Protein AF-A0A8F4FPP3-F1 (afdb_monomer)

Structure (mmCIF, N/CA/C/O backbone):
data_AF-A0A8F4FPP3-F1
#
_entry.id   AF-A0A8F4FPP3-F1
#
loop_
_atom_site.group_PDB
_atom_site.id
_atom_site.type_symbol
_atom_site.label_atom_id
_atom_site.label_alt_id
_atom_site.label_comp_id
_atom_site.label_asym_id
_atom_site.label_entity_id
_atom_site.label_seq_id
_atom_site.pdbx_PDB_ins_code
_atom_site.Cartn_x
_atom_site.Cartn_y
_atom_site.Cartn_z
_atom_site.occupancy
_atom_site.B_iso_or_equiv
_atom_site.auth_seq_id
_atom_site.auth_comp_id
_atom_site.auth_asym_id
_atom_site.auth_atom_id
_atom_site.pdbx_PDB_model_num
ATOM 1 N N . MET A 1 1 ? 26.894 3.892 -18.422 1.00 70.25 1 MET A N 1
ATOM 2 C CA . MET A 1 1 ? 27.291 2.507 -18.079 1.00 70.25 1 MET A CA 1
ATOM 3 C C . MET A 1 1 ? 27.120 2.222 -16.589 1.00 70.25 1 MET A C 1
ATOM 5 O O . MET A 1 1 ? 26.291 1.384 -16.270 1.00 70.25 1 MET A O 1
ATOM 9 N N . GLY A 1 2 ? 27.801 2.937 -15.679 1.00 86.88 2 GLY A N 1
ATOM 10 C CA . GLY A 1 2 ? 27.706 2.673 -14.229 1.00 86.88 2 GLY A CA 1
ATOM 11 C C . GLY A 1 2 ? 26.287 2.743 -13.645 1.00 86.88 2 GLY A C 1
ATOM 12 O O . GLY A 1 2 ? 25.852 1.796 -13.000 1.00 86.88 2 GLY A O 1
ATOM 13 N N . GLY A 1 3 ? 25.531 3.809 -13.936 1.00 87.19 3 GLY A N 1
ATOM 14 C CA . GLY A 1 3 ? 24.153 3.954 -13.442 1.00 87.19 3 GLY A CA 1
ATOM 15 C C . GLY A 1 3 ? 23.198 2.864 -13.947 1.00 87.19 3 GLY A C 1
ATOM 16 O O . GLY A 1 3 ? 22.440 2.300 -13.167 1.00 87.19 3 GLY A O 1
ATOM 17 N N . SER A 1 4 ? 23.302 2.474 -15.221 1.00 86.69 4 SER A N 1
ATOM 18 C CA . SER A 1 4 ? 22.508 1.379 -15.799 1.00 86.69 4 SER A CA 1
ATOM 19 C C . SER A 1 4 ? 22.817 0.027 -15.149 1.00 86.69 4 SER A C 1
ATOM 21 O O . SER A 1 4 ? 21.897 -0.717 -14.820 1.00 86.69 4 SER A O 1
ATOM 23 N N . ALA A 1 5 ? 24.100 -0.280 -14.927 1.00 90.25 5 ALA A N 1
ATOM 24 C CA . ALA A 1 5 ? 24.517 -1.509 -14.251 1.00 90.25 5 ALA A CA 1
ATOM 25 C C . ALA A 1 5 ? 24.054 -1.531 -12.788 1.00 90.25 5 ALA A C 1
ATOM 27 O O . ALA A 1 5 ? 23.531 -2.544 -12.329 1.00 90.25 5 ALA A O 1
ATOM 28 N N . PHE A 1 6 ? 24.177 -0.399 -12.084 1.00 93.00 6 PHE A N 1
ATOM 29 C CA . PHE A 1 6 ? 23.646 -0.237 -10.735 1.00 93.00 6 PHE A CA 1
ATOM 30 C C . PHE A 1 6 ? 22.148 -0.549 -10.700 1.00 93.00 6 PHE A C 1
ATOM 32 O O . PHE A 1 6 ? 21.750 -1.447 -9.962 1.00 93.00 6 PHE A O 1
ATOM 39 N N . LEU A 1 7 ? 21.340 0.125 -11.529 1.00 92.00 7 LEU A N 1
ATOM 40 C CA . LEU A 1 7 ? 19.884 -0.051 -11.578 1.00 92.00 7 LEU A CA 1
ATOM 41 C C . LEU A 1 7 ? 19.491 -1.506 -11.860 1.00 92.00 7 LEU A C 1
ATOM 43 O O . LEU A 1 7 ? 18.630 -2.041 -11.165 1.00 92.00 7 LEU A O 1
ATOM 47 N N . LEU A 1 8 ? 20.149 -2.153 -12.829 1.00 88.94 8 LEU A N 1
ATOM 48 C CA . LEU A 1 8 ? 19.862 -3.534 -13.219 1.00 88.94 8 LEU A CA 1
ATOM 49 C C . LEU A 1 8 ? 20.195 -4.530 -12.103 1.00 88.94 8 LEU A C 1
ATOM 51 O O . LEU A 1 8 ? 19.340 -5.320 -11.706 1.00 88.94 8 LEU A O 1
ATOM 55 N N . VAL A 1 9 ? 21.426 -4.494 -11.586 1.00 89.56 9 VAL A N 1
ATOM 56 C CA . VAL A 1 9 ? 21.894 -5.464 -10.585 1.00 89.56 9 VAL A CA 1
ATOM 57 C C . VAL A 1 9 ? 21.099 -5.304 -9.300 1.00 89.56 9 VAL A C 1
ATOM 59 O O . VAL A 1 9 ? 20.482 -6.250 -8.825 1.00 89.56 9 VAL A O 1
ATOM 62 N N . THR A 1 10 ? 21.053 -4.092 -8.753 1.00 91.00 10 THR A N 1
ATOM 63 C CA . THR A 1 10 ? 20.369 -3.857 -7.476 1.00 91.00 10 THR A CA 1
ATOM 64 C C . THR A 1 10 ? 18.850 -3.989 -7.607 1.00 91.00 10 THR A C 1
ATOM 66 O O . THR A 1 10 ? 18.211 -4.459 -6.670 1.00 91.00 10 THR A O 1
ATOM 69 N N . GLY A 1 11 ? 18.267 -3.666 -8.770 1.00 86.44 11 GLY A N 1
ATOM 70 C CA . GLY A 1 11 ? 16.857 -3.933 -9.074 1.00 86.44 11 GLY A CA 1
ATOM 71 C C . GLY A 1 11 ? 16.533 -5.429 -9.084 1.00 86.44 11 GLY A C 1
ATOM 72 O O . GLY A 1 11 ? 15.546 -5.842 -8.484 1.00 86.44 11 GLY A O 1
ATOM 73 N N . THR A 1 12 ? 17.412 -6.245 -9.672 1.00 84.75 12 THR A N 1
ATOM 74 C CA . THR A 1 12 ? 17.288 -7.712 -9.660 1.00 84.75 12 THR A CA 1
ATOM 75 C C . THR A 1 12 ? 17.428 -8.271 -8.244 1.00 84.75 12 THR A C 1
ATOM 77 O O . THR A 1 12 ? 16.643 -9.105 -7.816 1.00 84.75 12 THR A O 1
ATOM 80 N N . LEU A 1 13 ? 18.391 -7.795 -7.455 1.00 84.56 13 LEU A N 1
ATOM 81 C CA . LEU A 1 13 ? 18.543 -8.261 -6.072 1.00 84.56 13 LEU A CA 1
ATOM 82 C C . LEU A 1 13 ? 17.353 -7.852 -5.182 1.00 84.56 13 LEU A C 1
ATOM 84 O O . LEU A 1 13 ? 16.945 -8.612 -4.301 1.00 84.56 13 LEU A O 1
ATOM 88 N N . ASN A 1 14 ? 16.733 -6.701 -5.465 1.00 82.06 14 ASN A N 1
ATOM 89 C CA . ASN A 1 14 ? 1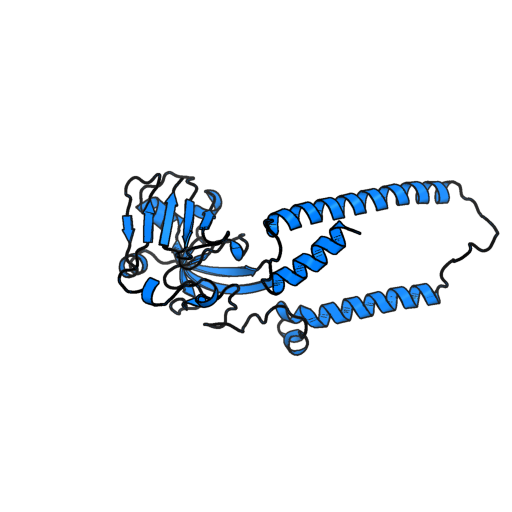5.517 -6.245 -4.796 1.00 82.06 14 ASN A CA 1
ATOM 90 C C . ASN A 1 14 ? 14.321 -7.184 -5.030 1.00 82.06 14 ASN A C 1
ATOM 92 O O . ASN A 1 14 ? 13.567 -7.412 -4.087 1.00 82.06 14 ASN A O 1
ATOM 96 N N . THR A 1 15 ? 14.168 -7.794 -6.215 1.00 75.06 15 THR A N 1
ATOM 97 C CA . THR A 1 15 ? 13.090 -8.783 -6.441 1.00 75.06 15 THR A CA 1
ATOM 98 C C . THR A 1 15 ? 13.265 -10.049 -5.602 1.00 75.06 15 THR A C 1
ATOM 100 O O . THR A 1 15 ? 12.283 -10.712 -5.285 1.00 75.06 15 THR A O 1
ATOM 103 N N . PHE A 1 16 ? 14.497 -10.363 -5.188 1.00 77.00 16 PHE A N 1
ATOM 104 C CA . PHE A 1 16 ? 14.803 -11.460 -4.261 1.00 77.00 16 PHE A CA 1
ATOM 105 C C . PHE A 1 16 ? 14.807 -11.036 -2.787 1.00 77.00 16 PHE A C 1
ATOM 107 O O . PHE A 1 16 ? 15.149 -11.837 -1.920 1.00 77.00 16 PHE A O 1
ATOM 114 N N . GLN A 1 17 ? 14.456 -9.781 -2.487 1.00 72.88 17 GLN A N 1
ATOM 115 C CA . GLN A 1 17 ? 14.516 -9.201 -1.141 1.00 72.88 17 GLN A CA 1
ATOM 116 C C . GLN A 1 17 ? 15.893 -9.326 -0.473 1.00 72.88 17 GLN A C 1
ATOM 118 O O . GLN A 1 17 ? 16.003 -9.332 0.756 1.00 72.88 17 GLN A O 1
ATOM 123 N N . TRP A 1 18 ? 16.955 -9.396 -1.276 1.00 79.62 18 TRP A N 1
ATOM 124 C CA . TRP A 1 18 ? 18.320 -9.449 -0.785 1.00 79.62 18 TRP A CA 1
ATOM 125 C C . TRP A 1 18 ? 18.958 -8.069 -0.912 1.00 79.62 18 TRP A C 1
ATOM 127 O O . TRP A 1 18 ? 19.174 -7.560 -2.009 1.00 79.62 18 TRP A O 1
ATOM 137 N N . TYR A 1 19 ? 19.249 -7.461 0.238 1.00 85.94 19 TYR A N 1
ATOM 138 C CA . TYR A 1 19 ? 19.766 -6.098 0.342 1.00 85.94 19 TYR A CA 1
ATOM 139 C C . TYR A 1 19 ? 21.157 -6.111 0.993 1.00 85.94 19 TYR A C 1
ATOM 141 O O . TYR A 1 19 ? 21.281 -5.729 2.158 1.00 85.94 19 TYR A O 1
ATOM 149 N N . PRO A 1 20 ? 22.227 -6.526 0.288 1.00 86.38 20 PRO A N 1
ATOM 150 C CA . PRO A 1 20 ? 23.602 -6.476 0.799 1.00 86.38 20 PRO A CA 1
ATOM 151 C C . PRO A 1 20 ? 24.149 -5.039 0.945 1.00 86.38 20 PRO A C 1
ATOM 153 O O . PRO A 1 20 ? 25.357 -4.832 1.007 1.00 86.38 20 PRO A O 1
ATOM 156 N N . TRP A 1 21 ? 23.277 -4.027 0.975 1.00 87.50 21 TRP A N 1
ATOM 157 C CA . TRP A 1 21 ? 23.625 -2.613 0.986 1.00 87.50 21 TRP A CA 1
ATOM 158 C C . TRP A 1 21 ? 22.945 -1.847 2.120 1.00 87.50 21 TRP A C 1
ATOM 160 O O . TRP A 1 21 ? 21.848 -2.169 2.573 1.00 87.50 21 TRP A O 1
ATOM 170 N N . GLY A 1 22 ? 23.592 -0.755 2.532 1.00 85.88 22 GLY A N 1
ATOM 171 C CA . GLY A 1 22 ? 23.103 0.141 3.578 1.00 85.88 22 GLY A CA 1
ATOM 172 C C . GLY A 1 22 ? 22.212 1.287 3.092 1.00 85.88 22 GLY A C 1
ATOM 173 O O . GLY A 1 22 ? 21.636 1.971 3.928 1.00 85.88 22 GLY A O 1
ATOM 174 N N . PHE A 1 23 ? 22.051 1.534 1.789 1.00 89.75 23 PHE A N 1
ATOM 175 C CA . PHE A 1 23 ? 21.242 2.661 1.288 1.00 89.75 23 PHE A CA 1
ATOM 176 C C . PHE A 1 23 ? 19.742 2.334 1.190 1.00 89.75 23 PHE A C 1
ATOM 178 O O . PHE A 1 23 ? 19.343 1.168 1.203 1.00 89.75 23 PHE A O 1
ATOM 185 N N . PHE A 1 24 ? 18.890 3.362 1.101 1.00 84.94 24 PHE A N 1
ATOM 186 C CA . PHE A 1 24 ? 17.451 3.192 0.884 1.00 84.94 24 PHE A CA 1
ATOM 187 C C . PHE A 1 24 ? 17.147 3.034 -0.611 1.00 84.94 24 PHE A C 1
ATOM 189 O O . PHE A 1 24 ? 17.357 3.961 -1.391 1.00 84.94 24 PHE A O 1
ATOM 196 N N . PHE A 1 25 ? 16.678 1.843 -0.995 1.00 85.56 25 PHE A N 1
ATOM 197 C CA . PHE A 1 25 ? 16.530 1.430 -2.393 1.00 85.56 25 PHE A CA 1
ATOM 198 C C . PHE A 1 25 ? 15.703 2.412 -3.246 1.00 85.56 25 PHE A C 1
ATOM 200 O O . PHE A 1 25 ? 16.249 2.890 -4.237 1.00 85.56 25 PHE A O 1
ATOM 207 N N . PRO A 1 26 ? 14.466 2.812 -2.870 1.00 84.19 26 PRO A N 1
ATOM 208 C CA . PRO A 1 26 ? 13.653 3.675 -3.732 1.00 84.19 26 PRO A CA 1
ATOM 209 C C . PRO A 1 26 ? 14.323 5.016 -4.046 1.00 84.19 26 PRO A C 1
ATOM 211 O O . PRO A 1 26 ? 14.336 5.453 -5.193 1.00 84.19 26 PRO A O 1
ATOM 214 N N . THR A 1 27 ? 14.938 5.647 -3.043 1.00 87.38 27 THR A N 1
ATOM 215 C CA . THR A 1 27 ? 15.637 6.926 -3.217 1.00 87.38 27 THR A CA 1
ATOM 216 C C . THR A 1 27 ? 16.901 6.773 -4.056 1.00 87.38 27 THR A C 1
ATOM 218 O O . THR A 1 27 ? 17.143 7.589 -4.942 1.00 87.38 27 THR A O 1
ATOM 221 N N . ALA A 1 28 ? 17.702 5.732 -3.813 1.00 90.81 28 ALA A N 1
ATOM 222 C CA . ALA A 1 28 ? 18.917 5.494 -4.587 1.00 90.81 28 ALA A CA 1
ATOM 223 C C . ALA A 1 28 ? 18.600 5.232 -6.068 1.00 90.81 28 ALA A C 1
ATOM 225 O O . ALA A 1 28 ? 19.223 5.835 -6.940 1.00 90.81 28 ALA A O 1
ATOM 226 N N . HIS A 1 29 ? 17.592 4.403 -6.358 1.00 90.44 29 HIS A N 1
ATOM 227 C CA . HIS A 1 29 ? 17.145 4.134 -7.728 1.00 90.44 29 HIS A CA 1
ATOM 228 C C . HIS A 1 29 ? 16.565 5.360 -8.408 1.00 90.44 29 HIS A C 1
ATOM 230 O O . HIS A 1 29 ? 16.876 5.584 -9.574 1.00 90.44 29 HIS A O 1
ATOM 236 N N . TYR A 1 30 ? 15.778 6.168 -7.696 1.00 90.62 30 TYR A N 1
ATOM 237 C CA . TYR A 1 30 ? 15.228 7.412 -8.233 1.00 90.62 30 TYR A CA 1
ATOM 238 C C . TYR A 1 30 ? 16.338 8.332 -8.759 1.00 90.62 30 TYR A C 1
ATOM 240 O O . TYR A 1 30 ? 16.325 8.736 -9.923 1.00 90.62 30 TYR A O 1
ATOM 248 N N . TRP A 1 31 ? 17.350 8.608 -7.934 1.00 95.06 31 TRP A N 1
ATOM 249 C CA . TRP A 1 31 ? 18.460 9.472 -8.336 1.00 95.06 31 TRP A CA 1
ATOM 250 C C . TRP A 1 31 ? 19.359 8.822 -9.388 1.00 95.06 31 TRP A C 1
ATOM 252 O O . TRP A 1 31 ? 19.741 9.480 -10.355 1.00 95.06 31 TRP A O 1
ATOM 262 N N . ALA A 1 32 ? 19.659 7.527 -9.260 1.00 94.25 32 ALA A N 1
ATOM 263 C CA . ALA A 1 32 ? 20.449 6.806 -10.255 1.00 94.25 32 ALA A CA 1
ATOM 264 C C . ALA A 1 32 ? 19.767 6.787 -11.634 1.00 94.25 32 ALA A C 1
ATOM 266 O O . ALA A 1 32 ? 20.452 6.914 -12.653 1.00 94.25 32 ALA A O 1
ATOM 267 N N . ALA A 1 33 ? 18.435 6.677 -11.682 1.00 93.06 33 ALA A N 1
ATOM 268 C CA . ALA A 1 33 ? 17.655 6.775 -12.911 1.00 93.06 33 ALA A CA 1
ATOM 269 C C . ALA A 1 33 ? 17.804 8.158 -13.549 1.00 93.06 33 ALA A C 1
ATOM 271 O O . ALA A 1 33 ? 18.198 8.241 -14.712 1.00 93.06 33 ALA A O 1
ATOM 272 N N . TRP A 1 34 ? 17.603 9.237 -12.787 1.00 95.69 34 TRP A N 1
ATOM 273 C CA . TRP A 1 34 ? 17.762 10.603 -13.295 1.00 95.69 34 TRP A CA 1
ATOM 274 C C . TRP A 1 34 ? 19.179 10.909 -13.779 1.00 95.69 34 TRP A C 1
ATOM 276 O O . TRP A 1 34 ? 19.344 11.473 -14.859 1.00 95.69 34 TRP A O 1
ATOM 286 N N . ILE A 1 35 ? 20.206 10.477 -13.044 1.00 94.75 35 ILE A N 1
ATOM 287 C CA . ILE A 1 35 ? 21.609 10.626 -13.460 1.00 94.75 35 ILE A CA 1
ATOM 288 C C . ILE A 1 35 ? 21.868 9.859 -14.763 1.00 94.75 35 ILE A C 1
ATOM 290 O O . ILE A 1 35 ? 22.518 10.373 -15.674 1.00 94.75 35 ILE A O 1
ATOM 294 N N . THR A 1 36 ? 21.344 8.636 -14.879 1.00 93.94 36 THR A N 1
ATOM 295 C CA . THR A 1 36 ? 21.514 7.803 -16.077 1.00 93.94 36 THR A CA 1
ATOM 296 C C . THR A 1 36 ? 20.814 8.415 -17.290 1.00 93.94 36 THR A C 1
ATOM 298 O O . THR A 1 36 ? 21.419 8.496 -18.359 1.00 93.94 36 THR A O 1
ATOM 301 N N . ILE A 1 37 ? 19.571 8.878 -17.125 1.00 93.94 37 ILE A N 1
ATOM 302 C CA . ILE A 1 37 ? 18.792 9.545 -18.176 1.00 93.94 37 ILE A CA 1
ATOM 303 C C . ILE A 1 37 ? 19.478 10.847 -18.593 1.00 93.94 37 ILE A C 1
ATOM 305 O O . ILE A 1 37 ? 19.705 11.056 -19.781 1.00 93.94 37 ILE A O 1
ATOM 309 N N . GLY A 1 38 ? 19.873 11.690 -17.637 1.00 94.75 38 GLY A N 1
ATOM 310 C CA . GLY A 1 38 ? 20.575 12.943 -17.913 1.00 94.75 38 GLY A CA 1
ATOM 311 C C . GLY A 1 38 ? 21.888 12.718 -18.663 1.00 94.75 38 GLY A C 1
ATOM 312 O O . GLY A 1 38 ? 22.147 13.375 -19.670 1.00 94.75 38 GLY A O 1
ATOM 313 N N . GLY A 1 39 ? 22.679 11.724 -18.245 1.00 93.31 39 GLY A N 1
ATOM 314 C CA . GLY A 1 39 ? 23.901 11.330 -18.945 1.00 93.31 39 GLY A CA 1
ATOM 315 C C . GLY A 1 39 ? 23.644 10.830 -20.370 1.0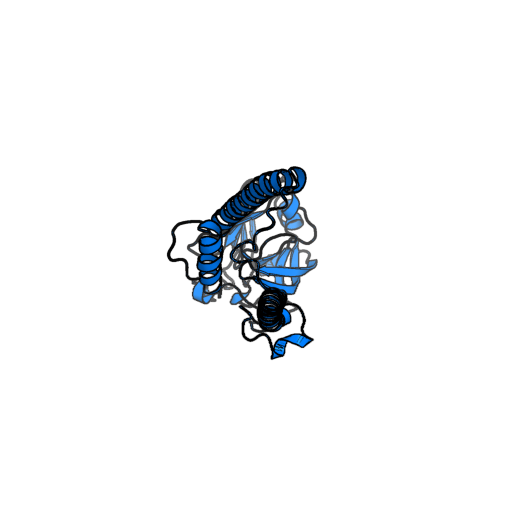0 93.31 39 GLY A C 1
ATOM 316 O O . GLY A 1 39 ? 24.393 11.176 -21.284 1.00 93.31 39 GLY A O 1
ATOM 317 N N . LEU A 1 40 ? 22.571 10.061 -20.584 1.00 92.69 40 LEU A N 1
ATOM 318 C CA . LEU A 1 40 ? 22.164 9.607 -21.915 1.00 92.69 40 LEU A CA 1
ATOM 319 C C . LEU A 1 40 ? 21.738 10.782 -22.806 1.00 92.69 40 LEU A C 1
ATOM 321 O O . LEU A 1 40 ? 22.196 10.871 -23.942 1.00 92.69 40 LEU A O 1
ATOM 325 N N . VAL A 1 41 ? 20.917 11.702 -22.292 1.00 94.25 41 VAL A N 1
ATOM 326 C CA . VAL A 1 41 ? 20.480 12.905 -23.019 1.00 94.25 41 VAL A CA 1
ATOM 327 C C . VAL A 1 41 ? 21.678 13.774 -23.396 1.00 94.25 41 VAL A C 1
ATOM 329 O O . VAL A 1 41 ? 21.799 14.164 -24.556 1.00 94.25 41 VAL A O 1
ATOM 332 N N . ALA A 1 42 ? 22.605 14.018 -22.466 1.00 92.94 42 ALA A N 1
ATOM 333 C CA . ALA A 1 42 ? 23.826 14.773 -22.741 1.00 92.94 42 ALA A CA 1
ATOM 334 C C . ALA A 1 42 ? 24.699 14.085 -23.806 1.00 92.94 42 ALA A C 1
ATOM 336 O O . ALA A 1 42 ? 25.192 14.741 -24.725 1.00 92.94 42 ALA A O 1
ATOM 337 N N . HIS A 1 43 ? 24.847 12.758 -23.729 1.00 91.62 43 HIS A N 1
ATOM 338 C CA . HIS A 1 43 ? 25.590 11.980 -24.719 1.00 91.62 43 HIS A CA 1
ATOM 339 C C . HIS A 1 43 ? 24.956 12.065 -26.114 1.00 91.62 43 HIS A C 1
ATOM 341 O O . HIS A 1 43 ? 25.655 12.333 -27.094 1.00 91.62 43 HIS A O 1
ATOM 347 N N . ILE A 1 44 ? 23.635 11.872 -26.204 1.00 92.44 44 ILE A N 1
ATOM 348 C CA . ILE A 1 44 ? 22.879 11.991 -27.455 1.00 92.44 44 ILE A CA 1
ATOM 349 C C . ILE A 1 44 ? 23.007 13.410 -28.005 1.00 92.44 44 ILE A C 1
ATOM 351 O O . ILE A 1 44 ? 23.313 13.560 -29.182 1.00 92.44 44 ILE A O 1
ATOM 355 N N . GLY A 1 45 ? 22.842 14.441 -27.175 1.00 92.94 45 GLY A N 1
ATOM 356 C CA . GLY A 1 45 ? 22.967 15.841 -27.583 1.00 92.94 45 GLY A CA 1
ATOM 357 C C . GLY A 1 45 ? 24.350 16.167 -28.150 1.00 92.94 45 GLY A C 1
ATOM 358 O O . GLY A 1 45 ? 24.455 16.707 -29.253 1.00 92.94 45 GLY A O 1
ATOM 359 N N . ALA A 1 46 ? 25.417 15.758 -27.458 1.00 91.56 46 ALA A N 1
ATOM 360 C CA . ALA A 1 46 ? 26.788 15.943 -27.928 1.00 91.56 46 ALA A CA 1
ATOM 361 C C . ALA A 1 46 ? 27.031 15.239 -29.275 1.00 91.56 46 ALA A C 1
ATOM 363 O O . ALA A 1 46 ? 27.585 15.833 -30.202 1.00 91.56 46 ALA A O 1
ATOM 364 N N . LYS A 1 47 ? 26.569 13.988 -29.422 1.00 91.56 47 LYS A N 1
ATOM 365 C CA . LYS A 1 47 ? 26.709 13.229 -30.674 1.00 91.56 47 LYS A CA 1
ATOM 366 C C . LYS A 1 47 ? 25.827 13.761 -31.798 1.00 91.56 47 LYS A C 1
ATOM 368 O O . LYS A 1 47 ? 26.255 13.746 -32.953 1.00 91.56 47 LYS A O 1
ATOM 373 N N . ALA A 1 48 ? 24.634 14.256 -31.492 1.00 90.12 48 ALA A N 1
ATOM 374 C CA . ALA A 1 48 ? 23.743 14.880 -32.460 1.00 90.12 48 ALA A CA 1
ATOM 375 C C . ALA A 1 48 ? 24.372 16.157 -33.024 1.00 90.12 48 ALA A C 1
ATOM 377 O O . ALA A 1 48 ? 24.373 16.334 -34.238 1.00 90.12 48 ALA A O 1
ATOM 378 N N . ALA A 1 49 ? 24.994 16.985 -32.179 1.00 86.50 49 ALA A N 1
ATOM 379 C CA . ALA A 1 49 ? 25.705 18.184 -32.617 1.00 86.50 49 ALA A CA 1
ATOM 380 C C . ALA A 1 49 ? 26.880 17.848 -33.549 1.00 86.50 49 ALA A C 1
ATOM 382 O O . ALA A 1 49 ? 26.986 18.416 -34.638 1.00 86.50 49 ALA A O 1
ATOM 383 N N . THR A 1 50 ? 27.721 16.870 -33.183 1.00 86.81 50 THR A N 1
ATOM 384 C CA . THR A 1 50 ? 28.826 16.430 -34.052 1.00 86.81 50 THR A CA 1
ATOM 385 C C . THR A 1 50 ? 28.319 15.821 -35.358 1.00 86.81 50 THR A C 1
ATOM 387 O O . THR A 1 50 ? 28.856 16.110 -36.423 1.00 86.81 50 THR A O 1
ATOM 390 N N . THR A 1 51 ? 27.257 15.014 -35.301 1.00 85.81 51 THR A N 1
ATOM 391 C CA . THR A 1 51 ? 26.666 14.380 -36.490 1.00 85.81 51 THR A CA 1
ATOM 392 C C . THR A 1 51 ? 26.067 15.431 -37.416 1.00 85.81 51 THR A C 1
ATOM 394 O O . THR A 1 51 ? 26.326 15.407 -38.614 1.00 85.81 51 THR A O 1
ATOM 397 N N . ALA A 1 52 ? 25.324 16.397 -36.873 1.00 84.81 52 ALA A N 1
ATOM 398 C CA . ALA A 1 52 ? 24.763 17.505 -37.634 1.00 84.81 52 ALA A CA 1
ATOM 399 C C . ALA A 1 52 ? 25.861 18.351 -38.291 1.00 84.81 52 ALA A C 1
ATOM 401 O O . ALA A 1 52 ? 25.707 18.740 -39.444 1.00 84.81 52 ALA A O 1
ATOM 402 N N . ALA A 1 53 ? 26.978 18.597 -37.600 1.00 84.44 53 ALA A N 1
ATOM 403 C CA . ALA A 1 53 ? 28.121 19.310 -38.165 1.00 84.44 53 ALA A CA 1
ATOM 404 C C . ALA A 1 53 ? 28.753 18.553 -39.349 1.00 84.44 53 ALA A C 1
ATOM 406 O O . ALA A 1 53 ? 29.007 19.161 -40.387 1.00 84.44 53 ALA A O 1
ATOM 407 N N . VAL A 1 54 ? 28.945 17.234 -39.229 1.00 82.75 54 VAL A N 1
ATOM 408 C CA . VAL A 1 54 ? 29.470 16.379 -40.313 1.00 82.75 54 VAL A CA 1
ATOM 409 C C . VAL A 1 54 ? 28.502 16.325 -41.499 1.00 82.75 54 VAL A C 1
ATOM 411 O O . VAL A 1 54 ? 28.913 16.520 -42.639 1.00 82.75 54 VAL A O 1
ATOM 414 N N . VAL A 1 55 ? 27.205 16.130 -41.239 1.00 80.44 55 VAL A N 1
ATOM 415 C CA . VAL A 1 55 ? 26.164 16.103 -42.280 1.00 80.44 55 VAL A CA 1
ATOM 416 C C . VAL A 1 55 ? 26.082 17.447 -43.011 1.00 80.44 55 VAL A C 1
ATOM 418 O O . VAL A 1 55 ? 26.015 17.467 -44.237 1.00 80.44 55 VAL A O 1
ATOM 421 N N . ARG A 1 56 ? 26.136 18.572 -42.283 1.00 81.50 56 ARG A N 1
ATOM 422 C CA . ARG A 1 56 ? 26.109 19.927 -42.863 1.00 81.50 56 ARG A CA 1
ATOM 423 C C . ARG A 1 56 ? 27.361 20.262 -43.669 1.00 81.50 56 ARG A C 1
ATOM 425 O O . ARG A 1 56 ? 27.243 20.975 -44.657 1.00 81.50 56 ARG A O 1
ATOM 432 N N . ARG A 1 57 ? 28.541 19.765 -43.273 1.00 77.75 57 ARG A N 1
ATOM 433 C CA . ARG A 1 57 ? 29.785 19.957 -44.040 1.00 77.75 57 ARG A CA 1
ATOM 434 C C . ARG A 1 57 ? 29.779 19.234 -45.383 1.00 77.75 57 ARG A C 1
ATOM 436 O O . ARG A 1 57 ? 30.588 19.578 -46.234 1.00 77.75 57 ARG A O 1
ATOM 443 N N . GLY A 1 58 ? 28.881 18.268 -45.591 1.00 61.78 58 GLY A N 1
ATOM 444 C CA . GLY A 1 58 ? 28.736 17.603 -46.883 1.00 61.78 58 GLY A CA 1
ATOM 445 C C . GLY A 1 58 ? 30.024 16.928 -47.360 1.00 61.78 58 GLY A C 1
ATOM 446 O O . GLY A 1 58 ? 30.222 16.813 -48.568 1.00 61.78 58 GLY A O 1
ATOM 447 N N . GLU A 1 59 ? 30.904 16.502 -46.444 1.00 59.12 59 GLU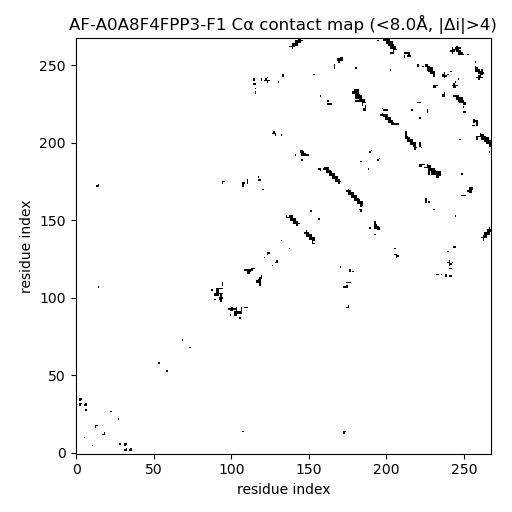 A N 1
ATOM 448 C CA . GLU A 1 59 ? 32.114 15.759 -46.797 1.00 59.12 59 GLU A CA 1
ATOM 449 C C . GLU A 1 59 ? 31.700 14.429 -47.440 1.00 59.12 59 GLU A C 1
ATOM 451 O O . GLU A 1 59 ? 31.442 13.424 -46.778 1.00 59.12 59 GLU A O 1
ATOM 456 N N . ARG A 1 60 ? 31.617 14.428 -48.773 1.00 58.09 60 ARG A N 1
ATOM 457 C CA . ARG A 1 60 ? 31.662 13.219 -49.588 1.00 58.09 60 ARG A CA 1
ATOM 458 C C . ARG A 1 60 ? 33.094 12.704 -49.528 1.00 58.09 60 ARG A C 1
ATOM 460 O O . ARG A 1 60 ? 33.872 12.901 -50.455 1.00 58.09 60 ARG A O 1
ATOM 467 N N . THR A 1 61 ? 33.455 12.052 -48.431 1.00 55.78 61 THR A N 1
ATOM 468 C CA . THR A 1 61 ? 34.602 11.151 -48.439 1.00 55.78 61 THR A CA 1
ATOM 469 C C . THR A 1 61 ? 34.259 10.016 -49.404 1.00 55.78 61 THR A C 1
ATOM 471 O O . THR A 1 61 ? 33.504 9.105 -49.089 1.00 55.78 61 THR A O 1
ATOM 474 N N . GLY A 1 62 ? 34.761 10.114 -50.637 1.00 50.88 62 GLY A N 1
ATOM 475 C CA . GLY A 1 62 ? 34.629 9.098 -51.688 1.00 50.88 62 GLY A CA 1
ATOM 476 C C . GLY A 1 62 ? 35.419 7.811 -51.418 1.00 50.88 62 GLY A C 1
ATOM 477 O O . GLY A 1 62 ? 35.615 7.024 -52.335 1.00 50.88 62 GLY A O 1
ATOM 478 N N . GLY A 1 63 ? 35.890 7.603 -50.186 1.00 51.62 63 GLY A N 1
ATOM 479 C CA . GLY A 1 63 ? 36.490 6.352 -49.735 1.00 51.62 63 GLY A CA 1
ATOM 480 C C . GLY A 1 63 ? 35.454 5.517 -48.991 1.00 51.62 63 GLY A C 1
ATOM 481 O O . GLY A 1 63 ? 34.628 6.065 -48.259 1.00 51.62 63 GLY A O 1
ATOM 482 N N . GLU A 1 64 ? 35.491 4.194 -49.166 1.00 51.28 64 GLU A N 1
ATOM 483 C CA . GLU A 1 64 ? 34.759 3.264 -48.305 1.00 51.28 64 GLU A CA 1
ATOM 484 C C . GLU A 1 64 ? 34.975 3.647 -46.837 1.00 51.28 64 GLU A C 1
ATOM 486 O O . GLU A 1 64 ? 36.083 3.558 -46.314 1.00 51.28 64 GLU A O 1
ATOM 491 N N . LEU A 1 65 ? 33.911 4.105 -46.171 1.00 55.34 65 LEU A N 1
ATOM 492 C CA . LEU A 1 65 ? 33.929 4.327 -44.729 1.00 55.34 65 LEU A CA 1
ATOM 493 C C . LEU A 1 65 ? 34.254 2.978 -44.065 1.00 55.34 65 LEU A C 1
ATOM 495 O O . LEU A 1 65 ? 33.434 2.056 -44.190 1.00 55.34 65 LEU A O 1
ATOM 499 N N . PRO A 1 66 ? 35.397 2.830 -43.366 1.00 49.94 66 PRO A N 1
ATOM 500 C CA . PRO A 1 66 ? 35.729 1.568 -42.729 1.00 49.94 66 PRO A CA 1
ATOM 501 C C . PRO A 1 66 ? 34.641 1.243 -41.701 1.00 49.94 66 PRO A C 1
ATOM 503 O O . PRO A 1 66 ? 34.347 2.043 -40.814 1.00 49.94 66 PRO A O 1
ATOM 506 N N . GLY A 1 67 ? 33.995 0.085 -41.855 1.00 58.88 67 GLY A N 1
ATOM 507 C CA . GLY A 1 67 ? 32.967 -0.384 -40.922 1.00 58.88 67 GLY A CA 1
ATOM 508 C C . GLY A 1 67 ? 31.543 0.123 -41.176 1.00 58.88 67 GLY A C 1
ATOM 509 O O . GLY A 1 67 ? 30.720 0.098 -40.258 1.00 58.88 67 GLY A O 1
ATOM 510 N N . ARG A 1 68 ? 31.188 0.562 -42.396 1.00 57.75 68 ARG A N 1
ATOM 511 C CA . ARG A 1 68 ? 29.773 0.806 -42.732 1.00 57.75 68 ARG A CA 1
ATOM 512 C C . ARG A 1 68 ? 29.015 -0.524 -42.707 1.00 57.75 68 ARG A C 1
ATOM 514 O O . ARG A 1 68 ? 29.056 -1.275 -43.676 1.00 57.75 68 ARG A O 1
ATOM 521 N N . ALA A 1 69 ? 28.326 -0.792 -41.593 1.00 61.94 69 ALA A N 1
ATOM 522 C CA . ALA A 1 69 ? 27.575 -2.030 -41.399 1.00 61.94 69 ALA A CA 1
ATOM 523 C C . ALA A 1 69 ? 26.701 -2.326 -42.622 1.00 61.94 69 ALA A C 1
ATOM 525 O O . ALA A 1 69 ? 25.880 -1.482 -43.019 1.00 61.94 69 ALA A O 1
ATOM 526 N N . ARG A 1 70 ? 26.893 -3.509 -43.214 1.00 77.88 70 ARG A N 1
ATOM 527 C CA . ARG A 1 70 ? 26.152 -3.944 -44.400 1.00 77.88 70 ARG A CA 1
ATOM 528 C C . ARG A 1 70 ? 24.649 -3.905 -44.092 1.00 77.88 70 ARG A C 1
ATOM 530 O O . ARG A 1 70 ? 24.248 -4.134 -42.948 1.00 77.88 70 ARG A O 1
ATOM 537 N N . PRO A 1 71 ? 23.772 -3.649 -45.080 1.00 75.62 71 PRO A N 1
ATOM 538 C CA . PRO A 1 71 ? 22.325 -3.679 -44.854 1.00 75.62 71 PRO A CA 1
ATOM 539 C C . PRO A 1 71 ? 21.850 -4.987 -44.199 1.00 75.62 71 PRO A C 1
ATOM 541 O O . PRO A 1 71 ? 20.950 -4.964 -43.363 1.00 75.62 71 PRO A O 1
ATOM 544 N N . SER A 1 72 ? 22.498 -6.112 -44.520 1.00 80.56 72 SER A N 1
ATOM 545 C CA . SER A 1 72 ? 22.282 -7.408 -43.870 1.00 80.56 72 SER A CA 1
ATOM 546 C C . SER A 1 72 ? 22.663 -7.400 -42.387 1.00 80.56 72 SER A C 1
ATOM 548 O O . SER A 1 72 ? 21.873 -7.855 -41.572 1.00 80.56 72 SER A O 1
ATOM 550 N N . GLU A 1 73 ? 23.814 -6.838 -42.015 1.00 84.38 73 GLU A N 1
ATOM 551 C CA . GLU A 1 73 ? 24.273 -6.727 -40.620 1.00 84.38 73 GLU A CA 1
ATOM 552 C C . GLU A 1 73 ? 23.325 -5.858 -39.785 1.00 84.38 73 GLU A C 1
ATOM 554 O O . GLU A 1 73 ? 22.984 -6.220 -38.662 1.00 84.38 73 GLU A O 1
ATOM 559 N N . ARG A 1 74 ? 22.810 -4.757 -40.352 1.00 82.62 74 ARG A N 1
ATOM 560 C CA . ARG A 1 74 ? 21.785 -3.929 -39.690 1.00 82.62 74 ARG A CA 1
ATOM 561 C C . ARG A 1 74 ? 20.472 -4.683 -39.497 1.00 82.62 74 ARG A C 1
ATOM 563 O O . ARG A 1 74 ? 19.888 -4.606 -38.420 1.00 82.62 74 ARG A O 1
ATOM 570 N N . ARG A 1 75 ? 20.005 -5.408 -40.520 1.00 86.25 75 ARG A N 1
ATOM 571 C CA . ARG A 1 75 ? 18.782 -6.227 -40.438 1.00 86.25 75 ARG A CA 1
ATOM 572 C C . ARG A 1 75 ? 18.931 -7.347 -39.411 1.00 86.25 75 ARG A C 1
ATOM 574 O O . ARG A 1 75 ? 18.004 -7.561 -38.641 1.00 86.25 75 ARG A O 1
ATOM 581 N N . TRP A 1 76 ? 20.091 -8.000 -39.351 1.00 88.50 76 TRP A N 1
ATOM 582 C CA . TRP A 1 76 ? 20.397 -9.017 -38.345 1.00 88.50 76 TRP A CA 1
ATOM 583 C C . TRP A 1 76 ? 20.461 -8.442 -36.937 1.00 88.50 76 TRP A C 1
ATOM 585 O O . TRP A 1 76 ? 19.839 -8.993 -36.034 1.00 88.50 76 TRP A O 1
ATOM 595 N N . PHE A 1 77 ? 21.146 -7.314 -36.751 1.00 86.00 77 PHE A N 1
ATOM 596 C CA . PHE A 1 77 ? 21.203 -6.640 -35.459 1.00 86.00 77 PHE A CA 1
ATOM 597 C C . PHE A 1 77 ? 19.801 -6.251 -34.977 1.00 86.00 77 PHE A C 1
ATOM 599 O O . PHE A 1 77 ? 19.379 -6.691 -33.911 1.00 86.00 77 PHE A O 1
ATOM 606 N N . LEU A 1 78 ? 19.039 -5.508 -35.787 1.00 90.75 78 LEU A N 1
ATOM 607 C CA . LEU A 1 78 ? 17.679 -5.095 -35.431 1.00 90.75 78 LEU A CA 1
ATOM 608 C C . LEU A 1 78 ? 16.748 -6.295 -35.233 1.00 90.75 78 LEU A C 1
ATOM 610 O O . LEU A 1 78 ? 15.954 -6.293 -34.298 1.00 90.75 78 LEU A O 1
ATOM 614 N N . GLY A 1 79 ? 16.877 -7.331 -36.064 1.00 93.44 79 GLY A N 1
ATOM 615 C CA . GLY A 1 79 ? 16.139 -8.581 -35.914 1.00 93.44 79 GLY A CA 1
ATOM 616 C C . GLY A 1 79 ? 16.448 -9.272 -34.587 1.00 93.44 79 GLY A C 1
ATOM 617 O O . GLY A 1 79 ? 15.527 -9.633 -33.865 1.00 93.44 79 GLY A O 1
ATOM 618 N N . SER A 1 80 ? 17.725 -9.388 -34.215 1.00 91.25 80 SER A N 1
ATOM 619 C CA . SER A 1 80 ? 18.138 -9.999 -32.945 1.00 91.25 80 SER A CA 1
ATOM 620 C C . SER A 1 80 ? 17.655 -9.205 -31.729 1.00 91.25 80 SER A C 1
ATOM 622 O O . SER A 1 80 ? 17.168 -9.798 -30.769 1.00 91.25 80 SER A O 1
ATOM 624 N N . VAL A 1 81 ? 17.704 -7.869 -31.793 1.00 91.31 81 VAL A N 1
ATOM 625 C CA . VAL A 1 81 ? 17.171 -6.985 -30.747 1.00 91.31 81 VAL A CA 1
ATOM 626 C C . VAL A 1 81 ? 15.657 -7.141 -30.637 1.00 91.31 81 VAL A C 1
ATOM 628 O O . VAL A 1 81 ? 15.149 -7.282 -29.530 1.00 91.31 81 VAL A O 1
ATOM 631 N N . ALA A 1 82 ? 14.936 -7.162 -31.761 1.00 93.06 82 ALA A N 1
ATOM 632 C CA . ALA A 1 82 ? 13.487 -7.336 -31.774 1.00 93.06 82 ALA A CA 1
ATOM 633 C C . ALA A 1 82 ? 13.069 -8.709 -31.228 1.00 93.06 82 ALA A C 1
ATOM 635 O O . ALA A 1 82 ? 12.148 -8.786 -30.420 1.00 93.06 82 ALA A O 1
ATOM 636 N N . VAL A 1 83 ? 13.770 -9.780 -31.615 1.00 94.56 83 VAL A N 1
ATOM 637 C CA . VAL A 1 83 ? 13.530 -11.136 -31.101 1.00 94.56 83 VAL A CA 1
ATOM 638 C C . VAL A 1 83 ? 13.834 -11.210 -29.608 1.00 94.56 83 VAL A C 1
ATOM 640 O O . VAL A 1 83 ? 13.011 -11.715 -28.852 1.00 94.56 83 VAL A O 1
ATOM 643 N N . GLY A 1 84 ? 14.976 -10.678 -29.165 1.00 89.94 84 GLY A N 1
ATOM 644 C CA . GLY A 1 84 ? 15.357 -10.673 -27.753 1.00 89.94 84 GLY A CA 1
ATOM 645 C C . GLY A 1 84 ? 14.376 -9.880 -26.889 1.00 89.94 84 GLY A C 1
ATOM 646 O O . GLY A 1 84 ? 13.882 -10.394 -25.888 1.00 89.94 84 GLY A O 1
ATOM 647 N N . ALA A 1 85 ? 14.033 -8.659 -27.307 1.00 88.94 85 ALA A N 1
ATOM 648 C CA . ALA A 1 85 ? 13.040 -7.833 -26.627 1.00 88.94 85 ALA A CA 1
ATOM 649 C C . ALA A 1 85 ? 11.666 -8.516 -26.607 1.00 88.94 85 ALA A C 1
ATOM 651 O O . ALA A 1 85 ? 11.059 -8.628 -25.547 1.00 88.94 85 ALA A O 1
ATOM 652 N N . GLY A 1 86 ? 11.214 -9.046 -27.747 1.00 89.56 86 GLY A N 1
ATOM 653 C CA . GLY A 1 86 ? 9.946 -9.763 -27.860 1.00 89.56 86 GLY A CA 1
ATOM 654 C C . GLY A 1 86 ? 9.884 -11.003 -26.969 1.00 89.56 86 GLY A C 1
ATOM 655 O O . GLY A 1 86 ? 8.878 -11.215 -26.297 1.00 89.56 86 GLY A O 1
ATOM 656 N N . ALA A 1 87 ? 10.964 -11.786 -26.896 1.00 87.75 87 ALA A N 1
ATOM 657 C CA . ALA A 1 87 ? 11.047 -12.955 -26.026 1.00 87.75 87 ALA A CA 1
ATOM 658 C C . ALA A 1 87 ? 10.933 -12.566 -24.545 1.00 87.75 87 ALA A C 1
ATOM 660 O O . ALA A 1 87 ? 10.136 -13.161 -23.824 1.00 87.75 87 ALA A O 1
ATOM 661 N N . VAL A 1 88 ? 11.663 -11.536 -24.102 1.00 85.69 88 VAL A N 1
ATOM 662 C CA . VAL A 1 88 ? 11.573 -11.028 -22.721 1.00 85.69 88 VAL A CA 1
ATOM 663 C C . VAL A 1 88 ? 10.173 -10.491 -22.424 1.00 85.69 88 VAL A C 1
ATOM 665 O O . VAL A 1 88 ? 9.611 -10.804 -21.375 1.00 85.69 88 VAL A O 1
ATOM 668 N N . THR A 1 89 ? 9.575 -9.732 -23.347 1.00 85.19 89 THR A N 1
ATOM 669 C CA . THR A 1 89 ? 8.201 -9.238 -23.211 1.00 85.19 89 THR A CA 1
ATOM 670 C C . THR A 1 89 ? 7.212 -10.391 -23.085 1.00 85.19 89 THR A C 1
ATOM 672 O O . THR A 1 89 ? 6.443 -10.409 -22.135 1.00 85.19 89 THR A O 1
ATOM 675 N N . VAL A 1 90 ? 7.237 -11.394 -23.964 1.00 85.94 90 VAL A N 1
ATOM 676 C CA . VAL A 1 90 ? 6.323 -12.549 -23.870 1.00 85.94 90 VAL A CA 1
ATOM 677 C C . VAL A 1 90 ? 6.549 -13.335 -22.574 1.00 85.94 90 VAL A C 1
ATOM 679 O O . VAL A 1 90 ? 5.582 -13.756 -21.940 1.00 85.94 90 VAL A O 1
ATOM 682 N N . ALA A 1 91 ? 7.805 -13.464 -22.139 1.00 84.69 91 ALA A N 1
ATOM 683 C CA . ALA A 1 91 ? 8.178 -14.163 -20.912 1.00 84.69 91 ALA A CA 1
ATOM 684 C C . ALA A 1 91 ? 7.801 -13.427 -19.611 1.00 84.69 91 ALA A C 1
ATOM 686 O O . ALA A 1 91 ? 7.985 -13.988 -18.528 1.00 84.69 91 ALA A O 1
ATOM 687 N N . THR A 1 92 ? 7.280 -12.196 -19.692 1.00 80.12 92 THR A N 1
ATOM 688 C CA . THR A 1 92 ? 6.917 -11.364 -18.528 1.00 80.12 92 THR A CA 1
ATOM 689 C C . THR A 1 92 ? 5.513 -10.747 -18.618 1.00 80.12 92 THR A C 1
ATOM 691 O O . THR A 1 92 ? 4.884 -10.502 -17.592 1.00 80.12 92 THR A O 1
ATOM 694 N N . ALA A 1 93 ? 4.962 -10.544 -19.818 1.00 81.94 93 ALA A N 1
ATOM 695 C CA . ALA A 1 93 ? 3.720 -9.798 -20.051 1.00 81.94 93 ALA A CA 1
ATOM 696 C C . ALA A 1 93 ? 2.473 -10.420 -19.405 1.00 81.94 93 ALA A C 1
ATOM 698 O O . ALA A 1 93 ? 1.500 -9.713 -19.134 1.00 81.94 93 ALA A O 1
ATOM 699 N N . GLY A 1 94 ? 2.479 -11.722 -19.116 1.00 75.75 94 GLY A N 1
ATOM 700 C CA . GLY A 1 94 ? 1.365 -12.375 -18.429 1.00 75.75 94 GLY A CA 1
ATOM 701 C C . GLY A 1 94 ? 1.237 -12.036 -16.944 1.00 75.75 94 GLY A C 1
ATOM 702 O O . GLY A 1 94 ? 0.258 -12.450 -16.329 1.00 75.75 94 GLY A O 1
ATOM 703 N N . GLN A 1 95 ? 2.149 -11.232 -16.382 1.00 74.00 95 GLN A N 1
ATOM 704 C CA . GLN A 1 95 ? 1.924 -10.549 -15.102 1.00 74.00 95 GLN A CA 1
ATOM 705 C C . GLN A 1 95 ? 0.829 -9.484 -15.180 1.00 74.00 95 GLN A C 1
ATOM 707 O O . GLN A 1 95 ? 0.183 -9.198 -14.178 1.00 74.00 95 GLN A O 1
ATOM 712 N N . THR A 1 96 ? 0.624 -8.893 -16.359 1.00 72.50 96 THR A N 1
ATOM 713 C CA . THR A 1 96 ? -0.380 -7.846 -16.590 1.00 72.50 96 THR A CA 1
ATOM 714 C C . THR A 1 96 ? -1.555 -8.375 -17.406 1.00 72.50 96 THR A C 1
ATOM 716 O O . THR A 1 96 ? -2.700 -8.023 -17.136 1.00 72.50 96 THR A O 1
ATOM 719 N N . TRP A 1 97 ? -1.293 -9.237 -18.396 1.00 77.44 97 TRP A N 1
ATOM 720 C CA . TRP A 1 97 ? -2.311 -9.725 -19.325 1.00 77.44 97 TRP A CA 1
ATOM 721 C C . TRP A 1 97 ? -2.522 -11.240 -19.216 1.00 77.44 97 TRP A C 1
ATOM 723 O O . TRP A 1 97 ? -1.730 -12.041 -19.713 1.00 77.44 97 TRP A O 1
ATOM 733 N N . GLY A 1 98 ? -3.638 -11.636 -18.594 1.00 75.25 98 GLY A N 1
ATOM 734 C CA . GLY A 1 98 ? -3.979 -13.032 -18.277 1.00 75.25 98 GLY A CA 1
ATOM 735 C C . GLY A 1 98 ? -3.767 -14.073 -19.395 1.00 75.25 98 GLY A C 1
ATOM 736 O O . GLY A 1 98 ? -3.244 -15.147 -19.094 1.00 75.25 98 GLY A O 1
ATOM 737 N N . PRO A 1 99 ? -4.082 -13.794 -20.676 1.00 84.94 99 PRO A N 1
ATOM 738 C CA . PRO A 1 99 ? -3.859 -14.741 -21.774 1.00 84.94 99 PRO A CA 1
ATOM 739 C C . PRO A 1 99 ? -2.400 -15.181 -21.977 1.00 84.94 99 PRO A C 1
ATOM 741 O O . PRO A 1 99 ? -2.163 -16.288 -22.460 1.00 84.94 99 PRO A O 1
ATOM 744 N N . LEU A 1 100 ? -1.413 -14.358 -21.595 1.00 80.50 100 LEU A N 1
ATOM 745 C CA . LEU A 1 100 ? 0.015 -14.680 -21.748 1.00 80.50 100 LEU A CA 1
ATOM 746 C C . LEU A 1 100 ? 0.627 -15.382 -20.527 1.00 80.50 100 LEU A C 1
ATOM 748 O O . LEU A 1 100 ? 1.821 -15.684 -20.503 1.00 80.50 100 LEU A O 1
ATOM 752 N N . ARG A 1 101 ? -0.173 -15.667 -19.499 1.00 76.31 101 ARG A N 1
ATOM 753 C CA . ARG A 1 101 ? 0.329 -16.111 -18.195 1.00 76.31 101 ARG A CA 1
ATOM 754 C C . ARG A 1 101 ? 1.074 -17.441 -18.227 1.00 76.31 101 ARG A C 1
ATOM 756 O O . ARG A 1 101 ? 2.116 -17.557 -17.594 1.00 76.31 101 ARG A O 1
ATOM 763 N N . ARG A 1 102 ? 0.628 -18.402 -19.046 1.00 81.69 102 ARG A N 1
ATOM 764 C CA . ARG A 1 102 ? 1.311 -19.702 -19.227 1.00 81.69 102 ARG A CA 1
ATOM 765 C C . ARG A 1 102 ? 2.740 -19.590 -19.773 1.00 81.69 102 ARG A C 1
ATOM 767 O O . ARG A 1 102 ? 3.504 -20.541 -19.673 1.00 81.69 102 ARG A O 1
ATOM 774 N N . TRP A 1 103 ? 3.084 -18.450 -20.367 1.00 82.12 103 TRP A N 1
ATOM 775 C CA . TRP A 1 103 ? 4.405 -18.185 -20.931 1.00 82.12 103 TRP A CA 1
ATOM 776 C C . TRP A 1 103 ? 5.252 -17.263 -20.053 1.00 82.12 103 TRP A C 1
ATOM 778 O O . TRP A 1 103 ? 6.408 -17.017 -20.380 1.00 82.12 103 TRP A O 1
ATOM 788 N N . SER A 1 104 ? 4.721 -16.789 -18.920 1.00 80.00 104 SER A N 1
ATOM 789 C CA . SER A 1 104 ? 5.387 -15.813 -18.050 1.00 80.00 104 SER A CA 1
ATOM 790 C C . SER A 1 104 ? 6.388 -16.448 -17.083 1.00 80.00 104 SER A C 1
ATOM 792 O O . SER A 1 104 ? 6.321 -16.256 -15.874 1.00 80.00 104 SER A O 1
ATOM 794 N N . VAL A 1 105 ? 7.321 -17.232 -17.623 1.00 79.94 105 VAL A N 1
ATOM 795 C CA . VAL A 1 105 ? 8.324 -17.984 -16.848 1.00 79.94 105 VAL A CA 1
ATOM 796 C C . VAL A 1 105 ? 9.360 -17.092 -16.156 1.00 79.94 105 VAL A C 1
ATOM 798 O O . VAL A 1 105 ? 10.027 -17.546 -15.233 1.00 79.94 105 VAL A O 1
ATOM 801 N N . LEU A 1 106 ? 9.493 -15.831 -16.583 1.00 77.56 106 LEU A N 1
ATOM 802 C CA . LEU A 1 106 ? 10.394 -14.844 -15.979 1.00 77.56 106 LEU A CA 1
ATOM 803 C C . LEU A 1 106 ? 9.654 -13.800 -15.133 1.00 77.56 106 LEU A C 1
ATOM 805 O O . LEU A 1 106 ? 10.262 -12.818 -14.717 1.00 77.56 106 LEU A O 1
ATOM 809 N N . ALA A 1 107 ? 8.356 -13.983 -14.880 1.00 73.56 107 ALA A N 1
ATOM 810 C CA . ALA A 1 107 ? 7.587 -13.109 -14.007 1.00 73.56 107 ALA A CA 1
ATOM 811 C C . ALA A 1 107 ? 8.132 -13.144 -12.563 1.00 73.56 107 ALA A C 1
ATOM 813 O O . ALA A 1 107 ? 8.112 -14.214 -11.953 1.00 73.56 107 ALA A O 1
ATOM 814 N N . PRO A 1 108 ? 8.536 -12.003 -11.962 1.00 67.38 108 PRO A N 1
ATOM 815 C CA . PRO A 1 108 ? 8.927 -11.944 -10.551 1.00 67.38 108 PRO A CA 1
ATOM 816 C C . PRO A 1 108 ? 7.898 -12.534 -9.579 1.00 67.38 108 PRO A C 1
ATOM 818 O O . PRO A 1 108 ? 8.252 -13.004 -8.498 1.00 67.38 108 PRO A O 1
ATOM 821 N N . ARG A 1 109 ? 6.608 -12.458 -9.928 1.00 71.62 109 ARG A N 1
ATOM 822 C CA . ARG A 1 109 ? 5.514 -12.941 -9.086 1.00 71.62 109 ARG A CA 1
ATOM 823 C C . ARG A 1 109 ? 4.264 -13.235 -9.901 1.00 71.62 109 ARG A C 1
ATOM 825 O O . ARG A 1 109 ? 3.947 -12.485 -10.825 1.00 71.62 109 ARG A O 1
ATOM 832 N N . ASP A 1 110 ? 3.557 -14.296 -9.524 1.00 67.88 110 ASP A N 1
ATOM 833 C CA . ASP A 1 110 ? 2.223 -14.596 -10.036 1.00 67.88 110 ASP A CA 1
ATOM 834 C C . ASP A 1 110 ? 1.167 -13.838 -9.199 1.00 67.88 110 ASP A C 1
ATOM 836 O O . ASP A 1 110 ? 1.151 -13.992 -7.971 1.00 67.88 110 ASP A O 1
ATOM 840 N N . PRO A 1 111 ? 0.288 -13.033 -9.831 1.00 64.44 111 PRO A N 1
ATOM 841 C CA . PRO A 1 111 ? -0.694 -12.201 -9.146 1.00 64.44 111 PRO A CA 1
ATOM 842 C C . PRO A 1 111 ? -1.822 -12.964 -8.425 1.00 64.44 111 PRO A C 1
ATOM 844 O O . PRO A 1 111 ? -2.583 -12.330 -7.709 1.00 64.44 111 PRO A O 1
ATOM 847 N N . GLN A 1 112 ? -1.949 -14.285 -8.570 1.00 63.94 112 GLN A N 1
ATOM 848 C CA . GLN A 1 112 ? -2.938 -15.091 -7.830 1.00 63.94 112 GLN A CA 1
ATOM 849 C C . GLN A 1 112 ? -2.319 -15.949 -6.726 1.00 63.94 112 GLN A C 1
ATOM 851 O O . GLN A 1 112 ? -3.040 -16.566 -5.943 1.00 63.94 112 GLN A O 1
ATOM 856 N N . ILE A 1 113 ? -0.988 -16.032 -6.661 1.00 73.56 113 ILE A N 1
ATOM 857 C CA . ILE A 1 113 ? -0.313 -16.869 -5.671 1.00 73.56 113 ILE A CA 1
ATOM 858 C C . ILE A 1 113 ? -0.092 -16.052 -4.399 1.00 73.56 113 ILE A C 1
ATOM 860 O O . ILE A 1 113 ? 0.847 -15.261 -4.268 1.00 73.56 113 ILE A O 1
ATOM 864 N N . GLY A 1 114 ? -0.973 -16.285 -3.434 1.00 81.75 114 GLY A N 1
ATOM 865 C CA . GLY A 1 114 ? -0.899 -15.750 -2.085 1.00 81.75 114 GLY A CA 1
ATOM 866 C C . GLY A 1 114 ? -2.158 -16.091 -1.288 1.00 81.75 114 GLY A C 1
ATOM 867 O O . GLY A 1 114 ? -3.129 -16.604 -1.850 1.00 81.75 114 GLY A O 1
ATOM 868 N N . PRO A 1 115 ? -2.153 -15.854 0.031 1.00 86.38 115 PRO A N 1
ATOM 869 C CA . PRO A 1 115 ? -3.359 -16.010 0.829 1.00 86.38 115 PRO A CA 1
ATOM 870 C C . PRO A 1 115 ? -4.472 -15.124 0.259 1.00 86.38 115 PRO A C 1
ATOM 872 O O . PRO A 1 115 ? -4.208 -14.008 -0.185 1.00 86.38 115 PRO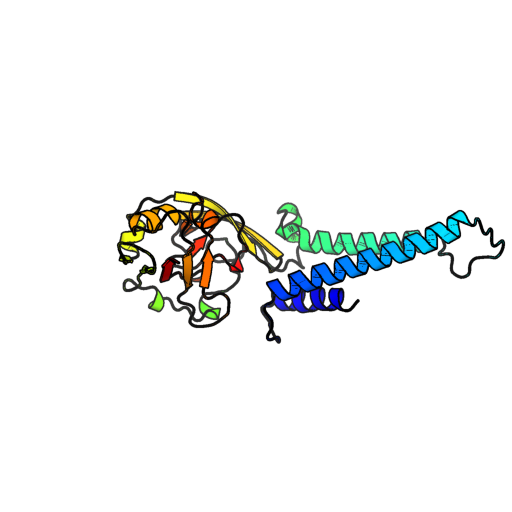 A O 1
ATOM 875 N N . GLN A 1 116 ? -5.705 -15.634 0.265 1.00 90.50 116 GLN A N 1
ATOM 876 C CA . GLN A 1 116 ? -6.893 -14.922 -0.230 1.00 90.50 116 GLN A CA 1
ATOM 877 C C . GLN A 1 116 ? -6.807 -14.503 -1.707 1.00 90.50 116 GLN A C 1
ATOM 879 O O . GLN A 1 116 ? -7.416 -13.524 -2.112 1.00 90.50 116 GLN A O 1
ATOM 884 N N . GLY A 1 117 ? -6.014 -15.215 -2.519 1.00 87.06 117 GLY A N 1
ATOM 885 C CA . GLY A 1 117 ? -5.911 -14.947 -3.957 1.00 87.06 117 GLY A CA 1
ATOM 886 C C . GLY A 1 117 ? -5.154 -13.666 -4.319 1.00 87.06 117 GLY A C 1
ATOM 887 O O . GLY A 1 117 ? -5.163 -13.279 -5.485 1.00 87.06 117 GLY A O 1
ATOM 888 N N . LEU A 1 118 ? -4.473 -13.035 -3.354 1.00 89.00 118 LEU A N 1
ATOM 889 C CA . LEU A 1 118 ? -3.689 -11.818 -3.558 1.00 89.00 118 LEU A CA 1
ATOM 890 C C . LEU A 1 118 ? -2.221 -12.037 -3.147 1.00 89.00 118 LEU A C 1
ATOM 892 O O . LEU A 1 118 ? -1.965 -12.570 -2.061 1.00 89.00 118 LEU A O 1
ATOM 896 N N . PRO A 1 119 ? -1.222 -11.599 -3.935 1.00 88.69 119 PRO A N 1
ATOM 897 C CA . PRO A 1 119 ? 0.176 -11.838 -3.615 1.00 88.69 119 PRO A CA 1
ATOM 898 C C . PRO A 1 119 ? 0.632 -10.987 -2.439 1.00 88.69 119 PRO A C 1
ATOM 900 O O . PRO A 1 119 ? 0.198 -9.855 -2.221 1.00 88.69 119 PRO A O 1
ATOM 903 N N . VAL A 1 120 ? 1.590 -11.527 -1.695 1.00 88.00 120 VAL A N 1
ATOM 904 C CA . VAL A 1 120 ? 2.146 -10.884 -0.506 1.00 88.00 120 VAL A CA 1
ATOM 905 C C . VAL A 1 120 ? 3.597 -10.525 -0.769 1.00 88.00 120 VAL A C 1
ATOM 907 O O . VAL A 1 120 ? 4.420 -11.416 -0.915 1.00 88.00 120 VAL A O 1
ATOM 910 N N . ASN A 1 121 ? 3.947 -9.238 -0.748 1.00 84.56 121 ASN A N 1
ATOM 911 C CA . ASN A 1 121 ? 5.352 -8.818 -0.823 1.00 84.56 121 ASN A CA 1
ATOM 912 C C . ASN A 1 121 ? 6.174 -9.419 0.339 1.00 84.56 121 ASN A C 1
ATOM 914 O O . ASN A 1 121 ? 7.119 -10.166 0.116 1.00 84.56 121 ASN A O 1
ATOM 918 N N . LYS A 1 122 ? 5.769 -9.158 1.587 1.00 87.19 122 LYS A N 1
ATOM 919 C CA . LYS A 1 122 ? 6.477 -9.608 2.796 1.00 87.19 122 LYS A CA 1
ATOM 920 C C . LYS A 1 122 ? 5.575 -10.430 3.712 1.00 87.19 122 LYS A C 1
ATOM 922 O O . LYS A 1 122 ? 4.599 -9.890 4.216 1.00 87.19 122 LYS A O 1
ATOM 927 N N . SER A 1 123 ? 5.881 -11.697 3.968 1.00 90.31 123 SER A N 1
ATOM 928 C CA . SER A 1 123 ? 5.072 -12.531 4.882 1.00 90.31 123 SER A CA 1
ATOM 929 C C . SER A 1 123 ? 5.154 -12.064 6.345 1.00 90.31 123 SER A C 1
ATOM 931 O O . SER A 1 123 ? 6.166 -11.497 6.769 1.00 90.31 123 SER A O 1
ATOM 933 N N . ALA A 1 124 ? 4.140 -12.373 7.148 1.00 92.31 124 ALA A N 1
ATOM 934 C CA . ALA A 1 124 ? 4.135 -12.185 8.596 1.00 92.31 124 ALA A CA 1
ATOM 935 C C . ALA A 1 124 ? 5.313 -12.904 9.257 1.00 92.31 124 ALA A C 1
ATOM 937 O O . ALA A 1 124 ? 6.022 -12.310 10.069 1.00 92.31 124 ALA A O 1
ATOM 938 N N . ARG A 1 125 ? 5.608 -14.136 8.815 1.00 90.88 125 ARG A N 1
ATOM 939 C CA . ARG A 1 125 ? 6.773 -14.910 9.267 1.00 90.88 125 ARG A CA 1
ATOM 940 C C . ARG A 1 125 ? 8.077 -14.131 9.071 1.00 90.88 125 ARG A C 1
ATOM 942 O O . ARG A 1 125 ? 8.826 -13.954 10.026 1.00 90.88 125 ARG A O 1
ATOM 949 N N . SER A 1 126 ? 8.322 -13.614 7.864 1.00 88.44 126 SER A N 1
ATOM 950 C CA . SER A 1 126 ? 9.521 -12.808 7.561 1.00 88.44 126 SER A CA 1
ATOM 951 C C . SER A 1 126 ? 9.574 -11.466 8.299 1.00 88.44 126 SER A C 1
ATOM 953 O O . SER A 1 126 ? 10.648 -10.903 8.492 1.00 88.44 126 SER A O 1
ATOM 955 N N . ALA A 1 127 ? 8.423 -10.934 8.713 1.00 89.44 127 ALA A N 1
ATOM 956 C CA . ALA A 1 127 ? 8.327 -9.716 9.508 1.00 89.44 127 ALA A CA 1
ATOM 957 C C . ALA A 1 127 ? 8.402 -9.979 11.026 1.00 89.44 127 ALA A C 1
ATOM 959 O O . ALA A 1 127 ? 8.385 -9.028 11.806 1.00 89.44 127 ALA A O 1
ATOM 960 N N . GLY A 1 128 ? 8.490 -11.245 11.456 1.00 90.88 128 GLY A N 1
ATOM 961 C CA . GLY A 1 128 ? 8.474 -11.621 12.871 1.00 90.88 128 GLY A CA 1
ATOM 962 C C . GLY A 1 128 ? 7.116 -11.398 13.548 1.00 90.88 128 GLY A C 1
ATOM 963 O O . GLY A 1 128 ? 7.053 -11.234 14.769 1.00 90.88 128 GLY A O 1
ATOM 964 N N . ILE A 1 129 ? 6.033 -11.365 12.769 1.00 93.50 129 ILE A N 1
ATOM 965 C CA . ILE A 1 129 ? 4.667 -11.219 13.265 1.00 93.50 129 ILE A CA 1
ATOM 966 C C . ILE A 1 129 ? 4.080 -12.605 13.513 1.00 93.50 129 ILE A C 1
ATOM 968 O O . ILE A 1 129 ? 3.969 -13.430 12.608 1.00 93.50 129 ILE A O 1
ATOM 972 N N . LYS A 1 130 ? 3.718 -12.853 14.771 1.00 91.81 130 LYS A N 1
ATOM 973 C CA . LYS A 1 130 ? 3.040 -14.072 15.221 1.00 91.81 130 LYS A CA 1
ATOM 974 C C . LYS A 1 130 ? 1.563 -13.761 15.443 1.00 91.81 130 LYS A C 1
ATOM 976 O O . LYS A 1 130 ? 1.240 -12.639 15.822 1.00 91.81 130 LYS A O 1
ATOM 981 N N . ALA A 1 131 ? 0.693 -14.758 15.288 1.00 88.88 131 ALA A N 1
ATOM 982 C CA . ALA A 1 131 ? -0.741 -14.610 15.561 1.00 88.88 131 ALA A CA 1
ATOM 983 C C . ALA A 1 131 ? -1.021 -14.114 16.994 1.00 88.88 131 ALA A C 1
ATOM 985 O O . ALA A 1 131 ? -1.920 -13.313 17.202 1.00 88.88 131 ALA A O 1
ATOM 986 N N . SER A 1 132 ? -0.176 -14.484 17.962 1.00 89.06 132 SER A N 1
ATOM 987 C CA . SER A 1 132 ? -0.269 -14.012 19.350 1.00 89.06 132 SER A CA 1
ATOM 988 C C . SER A 1 132 ? -0.014 -12.510 19.540 1.00 89.06 132 SER A C 1
ATOM 990 O O . SER A 1 132 ? -0.205 -12.007 20.633 1.00 89.06 132 SER A O 1
ATOM 992 N N . LYS A 1 133 ? 0.488 -11.783 18.531 1.00 87.75 133 LYS A N 1
ATOM 993 C CA . LYS A 1 133 ? 0.634 -10.315 18.599 1.00 87.75 133 LYS A CA 1
ATOM 994 C C . LYS A 1 133 ? -0.636 -9.568 18.185 1.00 87.75 133 LYS A C 1
ATOM 996 O O . LYS A 1 133 ? -0.674 -8.345 18.261 1.00 87.75 133 LYS A O 1
ATOM 1001 N N . VAL A 1 134 ? -1.613 -10.295 17.658 1.00 90.25 134 VAL A N 1
ATOM 1002 C CA . VAL A 1 134 ? -2.835 -9.769 17.046 1.00 90.25 134 VAL A CA 1
ATOM 1003 C C . VAL A 1 134 ? -4.055 -10.527 17.571 1.00 90.25 134 VAL A C 1
ATOM 1005 O O . VAL A 1 134 ? -5.007 -10.779 16.836 1.00 90.25 134 VAL A O 1
ATOM 1008 N N . ASP A 1 135 ? -3.980 -10.939 18.836 1.00 91.31 135 ASP A N 1
ATOM 1009 C CA . ASP A 1 135 ? -5.086 -11.553 19.565 1.00 91.31 135 ASP A CA 1
ATOM 1010 C C . ASP A 1 135 ? -6.108 -10.490 20.017 1.00 91.31 135 ASP A C 1
ATOM 1012 O O . ASP A 1 135 ? -6.029 -9.318 19.643 1.00 91.31 135 ASP A O 1
ATOM 1016 N N . ASP A 1 136 ? -7.076 -10.884 20.842 1.00 91.25 136 ASP A N 1
ATOM 1017 C CA . ASP A 1 136 ? -8.146 -9.995 21.309 1.00 91.25 136 ASP A CA 1
ATOM 1018 C C . ASP A 1 136 ? -7.649 -8.838 22.199 1.00 91.25 136 ASP A C 1
ATOM 1020 O O . ASP A 1 136 ? -8.383 -7.872 22.446 1.00 91.25 136 ASP A O 1
ATOM 1024 N N . SER A 1 137 ? -6.399 -8.893 22.674 1.00 93.75 137 SER A N 1
ATOM 1025 C CA . SER A 1 137 ? -5.756 -7.801 23.411 1.00 93.75 137 SER A CA 1
ATOM 1026 C C . SER A 1 137 ? -5.189 -6.715 22.495 1.00 93.75 137 SER A C 1
ATOM 1028 O O . SER A 1 137 ? -4.900 -5.618 22.970 1.00 93.75 137 SER A O 1
ATOM 1030 N N . TRP A 1 138 ? -5.083 -6.968 21.184 1.00 97.25 138 TRP A N 1
ATOM 1031 C CA . TRP A 1 138 ? -4.597 -5.981 20.225 1.00 97.25 138 TRP A CA 1
ATOM 1032 C C . TRP A 1 138 ? -5.462 -4.715 20.224 1.00 97.25 138 TRP A C 1
ATOM 1034 O O . TRP A 1 138 ? -6.696 -4.769 20.313 1.00 97.25 138 TRP A O 1
ATOM 1044 N N . ARG A 1 139 ? -4.803 -3.562 20.102 1.00 98.00 139 ARG A N 1
ATOM 1045 C CA . ARG A 1 139 ? -5.428 -2.243 20.016 1.00 98.00 139 ARG A CA 1
ATOM 1046 C C . ARG A 1 139 ? -4.774 -1.410 18.919 1.00 98.00 139 ARG A C 1
ATOM 1048 O O . ARG A 1 139 ? -3.583 -1.564 18.640 1.00 98.00 139 ARG A O 1
ATOM 1055 N N . LEU A 1 140 ? -5.566 -0.522 18.327 1.00 98.62 140 LEU A N 1
ATOM 1056 C CA . LEU A 1 140 ? -5.087 0.600 17.537 1.00 98.62 140 LEU A CA 1
ATOM 1057 C C . LEU A 1 140 ? -4.979 1.829 18.437 1.00 98.62 140 LEU A C 1
ATOM 1059 O O . LEU A 1 140 ? -5.996 2.335 18.905 1.00 98.62 140 LEU A O 1
ATOM 1063 N N . GLU A 1 141 ? -3.764 2.329 18.618 1.00 98.56 141 GLU A N 1
ATOM 1064 C CA . GLU A 1 141 ? -3.509 3.581 19.327 1.00 98.56 141 GLU A CA 1
ATOM 1065 C C . GLU A 1 141 ? -3.614 4.764 18.360 1.00 98.56 141 GLU A C 1
ATOM 1067 O O . GLU A 1 141 ? -2.929 4.796 17.338 1.00 98.56 141 GLU A O 1
ATOM 1072 N N . VAL A 1 142 ? -4.446 5.751 18.680 1.00 98.56 142 VAL A N 1
ATOM 1073 C CA . VAL A 1 142 ? -4.544 7.026 17.961 1.00 98.56 142 VAL A CA 1
ATOM 1074 C C . VAL A 1 142 ? -4.068 8.123 18.900 1.00 98.56 142 VAL A C 1
ATOM 1076 O O . VAL A 1 142 ? -4.665 8.357 19.950 1.00 98.56 142 VAL A O 1
ATOM 1079 N N . LYS A 1 143 ? -2.962 8.771 18.543 1.00 98.25 143 LYS A N 1
ATOM 1080 C CA . LYS A 1 143 ? -2.257 9.732 19.398 1.00 98.25 143 LYS A CA 1
ATOM 1081 C C . LYS A 1 143 ? -1.693 10.897 18.583 1.00 98.25 143 LYS A C 1
ATOM 1083 O O . LYS A 1 143 ? -1.899 10.983 17.375 1.00 98.25 143 LYS A O 1
ATOM 1088 N N . GLY A 1 144 ? -0.945 11.771 19.252 1.00 97.62 144 GLY A N 1
ATOM 1089 C CA . GLY A 1 144 ? -0.317 12.937 18.636 1.00 97.62 144 GLY A CA 1
ATOM 1090 C C . GLY A 1 144 ? -1.210 14.169 18.760 1.00 97.62 144 GLY A C 1
ATOM 1091 O O . GLY A 1 144 ? -1.787 14.401 19.822 1.00 97.62 144 GLY A O 1
ATOM 1092 N N . ARG A 1 145 ? -1.310 14.971 17.698 1.00 97.19 145 ARG A N 1
ATOM 1093 C CA . ARG A 1 145 ? -2.132 16.194 17.646 1.00 97.19 145 ARG A CA 1
ATOM 1094 C C . ARG A 1 145 ? -3.614 15.881 17.414 1.00 97.19 145 ARG A C 1
ATOM 1096 O O . ARG A 1 145 ? -4.165 16.172 16.357 1.00 97.19 145 ARG A O 1
ATOM 1103 N N . VAL A 1 146 ? -4.235 15.276 18.420 1.00 97.94 146 VAL A N 1
ATOM 1104 C CA . VAL A 1 146 ? -5.664 14.938 18.469 1.00 97.94 146 VAL A CA 1
ATOM 1105 C C . VAL A 1 146 ? -6.274 15.446 19.771 1.00 97.94 146 VAL A C 1
ATOM 1107 O O . VAL A 1 146 ? -5.604 15.446 20.805 1.00 97.94 146 VAL A O 1
ATOM 1110 N N . GLU A 1 147 ? -7.538 15.865 19.741 1.00 97.62 147 GLU A N 1
ATOM 1111 C CA . GLU A 1 147 ? -8.266 16.273 20.952 1.00 97.62 147 GLU A CA 1
ATOM 1112 C C . GLU A 1 147 ? -8.555 15.087 21.880 1.00 97.62 147 GLU A C 1
ATOM 1114 O O . GLU A 1 147 ? -8.501 15.224 23.103 1.00 97.62 147 GLU A O 1
ATOM 1119 N N . GLN A 1 148 ? -8.839 13.914 21.306 1.00 95.50 148 GLN A N 1
ATOM 1120 C CA . GLN A 1 148 ? -9.195 12.701 22.039 1.00 95.50 148 GLN A CA 1
ATOM 1121 C C . GLN A 1 148 ? -8.282 11.534 21.641 1.00 95.50 148 GLN A C 1
ATOM 1123 O O . GLN A 1 148 ? -8.639 10.729 20.775 1.00 95.50 148 GLN A O 1
ATOM 1128 N N . PRO A 1 149 ? -7.100 11.399 22.275 1.00 97.19 149 PRO A N 1
ATOM 1129 C CA . PRO A 1 149 ? -6.291 10.197 22.138 1.00 97.19 149 PRO A CA 1
ATOM 1130 C C . PRO A 1 149 ? -7.108 8.962 22.529 1.00 97.19 149 PRO A C 1
ATOM 1132 O O . PRO A 1 149 ? -7.766 8.953 23.570 1.00 97.19 149 PRO A O 1
ATOM 1135 N N . THR A 1 150 ? -7.077 7.918 21.704 1.00 97.06 150 THR A N 1
ATOM 1136 C CA . THR A 1 150 ? -7.921 6.734 21.904 1.00 97.06 150 THR A CA 1
ATOM 1137 C C . THR A 1 150 ? -7.176 5.439 21.617 1.00 97.06 150 THR A C 1
ATOM 1139 O O . THR A 1 150 ? -6.263 5.397 20.795 1.00 97.06 150 THR A O 1
ATOM 1142 N N . SER A 1 151 ? -7.600 4.375 22.292 1.00 98.19 151 SER A N 1
ATOM 1143 C CA . SER A 1 151 ? -7.126 3.007 22.097 1.00 98.19 151 SER A CA 1
ATOM 1144 C C . SER A 1 151 ? -8.320 2.150 21.687 1.00 98.19 151 SER A C 1
ATOM 1146 O O . SER A 1 151 ? -9.222 1.883 22.485 1.00 98.19 151 SER A O 1
ATOM 1148 N N . LEU A 1 152 ? -8.367 1.761 20.412 1.00 98.38 152 LEU A N 1
ATOM 1149 C CA . LEU A 1 152 ? -9.517 1.085 19.813 1.00 98.38 152 LEU A CA 1
ATOM 1150 C C . LEU A 1 152 ? -9.260 -0.411 19.663 1.00 98.38 152 LEU A C 1
ATOM 1152 O O . LEU A 1 152 ? -8.286 -0.845 19.051 1.00 98.38 152 LEU A O 1
ATOM 1156 N N . SER A 1 153 ? -10.177 -1.222 20.179 1.00 98.19 153 SER A N 1
ATOM 1157 C CA . SER A 1 153 ? -10.223 -2.657 19.903 1.00 98.19 153 SER A CA 1
ATOM 1158 C C . SER A 1 153 ? -10.660 -2.948 18.468 1.00 98.19 153 SER A C 1
ATOM 1160 O O . SER A 1 153 ? -11.340 -2.153 17.813 1.00 98.19 153 SER A O 1
ATOM 1162 N N . LEU A 1 154 ? -10.345 -4.155 17.995 1.00 97.75 154 LEU A N 1
ATOM 1163 C CA . LEU A 1 154 ? -10.821 -4.641 16.701 1.00 97.75 154 LEU A CA 1
ATOM 1164 C C . LEU A 1 154 ? -12.357 -4.644 16.603 1.00 97.75 154 LEU A C 1
ATOM 1166 O O . LEU A 1 154 ? -12.909 -4.350 15.544 1.00 97.75 154 LEU A O 1
ATOM 1170 N N . ALA A 1 155 ? -13.052 -4.952 17.701 1.00 97.56 155 ALA A N 1
ATOM 1171 C CA . ALA A 1 155 ? -14.511 -4.921 17.752 1.00 97.56 155 ALA A CA 1
ATOM 1172 C C . ALA A 1 155 ? -15.061 -3.498 17.565 1.00 97.56 155 ALA A C 1
ATOM 1174 O O . ALA A 1 155 ? -15.995 -3.307 16.789 1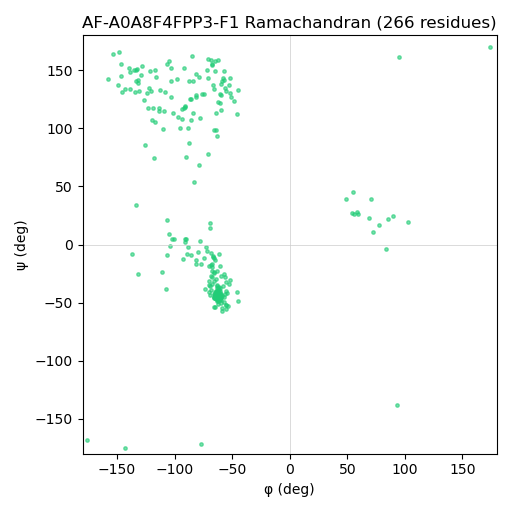.00 97.56 155 ALA A O 1
ATOM 1175 N N . GLN A 1 156 ? -14.445 -2.497 18.205 1.00 98.12 156 GLN A N 1
ATOM 1176 C CA . GLN A 1 156 ? -14.819 -1.091 18.024 1.00 98.12 156 GLN A CA 1
ATOM 1177 C C . GLN A 1 156 ? -14.581 -0.631 16.582 1.00 98.12 156 GLN A C 1
ATOM 1179 O O . GLN A 1 156 ? -15.478 -0.043 15.989 1.00 98.12 156 GLN A O 1
ATOM 1184 N N . LEU A 1 157 ? -13.438 -0.975 15.977 1.00 98.19 157 LEU A N 1
ATOM 1185 C CA . LEU A 1 157 ? -13.158 -0.642 14.572 1.00 98.19 157 LEU A CA 1
ATOM 1186 C C . LEU A 1 157 ? -14.173 -1.262 13.603 1.00 98.19 157 LEU A C 1
ATOM 1188 O O . LEU A 1 157 ? -14.563 -0.620 12.633 1.00 98.19 157 LEU A O 1
ATOM 1192 N N . ARG A 1 158 ? -14.631 -2.492 13.861 1.00 97.56 158 ARG A N 1
ATOM 1193 C CA . ARG A 1 158 ? -15.676 -3.149 13.054 1.00 97.56 158 ARG A CA 1
ATOM 1194 C C . ARG A 1 158 ? -17.049 -2.492 13.196 1.00 97.56 158 ARG A C 1
ATOM 1196 O O . ARG A 1 158 ? -17.852 -2.601 12.275 1.00 97.56 158 ARG A O 1
ATOM 1203 N N . ALA A 1 159 ? -17.320 -1.854 14.333 1.00 97.88 159 ALA A N 1
ATOM 1204 C CA . ALA A 1 159 ? -18.574 -1.151 14.595 1.00 97.88 159 ALA A CA 1
ATOM 1205 C C . ALA A 1 159 ? -18.611 0.266 13.992 1.00 97.88 159 ALA A C 1
ATOM 1207 O O . ALA A 1 159 ? -19.687 0.843 13.856 1.00 97.88 159 ALA A O 1
ATOM 1208 N N . MET A 1 160 ? -17.456 0.828 13.621 1.00 98.00 160 MET A N 1
ATOM 1209 C CA . MET A 1 160 ? -17.381 2.111 12.919 1.00 98.00 160 MET A CA 1
ATOM 1210 C C . MET A 1 160 ? -17.938 2.009 11.489 1.00 98.00 160 MET A C 1
ATOM 1212 O O . MET A 1 160 ? -17.947 0.913 10.916 1.00 98.00 160 MET A O 1
ATOM 1216 N N . PRO A 1 161 ? -18.343 3.135 10.867 1.00 97.81 161 PRO A N 1
ATOM 1217 C CA . PRO A 1 161 ? -18.721 3.164 9.458 1.00 97.81 161 PRO A CA 1
ATOM 1218 C C . PRO A 1 161 ? -17.647 2.531 8.565 1.00 97.81 161 PRO A C 1
ATOM 1220 O O . PRO A 1 161 ? -16.470 2.887 8.629 1.00 97.81 161 PRO A O 1
ATOM 1223 N N . GLN A 1 162 ? -18.064 1.570 7.741 1.00 98.19 162 GLN A N 1
ATOM 1224 C CA . GLN A 1 162 ? -17.182 0.844 6.831 1.00 98.19 162 GLN A CA 1
ATOM 1225 C C . GLN A 1 162 ? -17.355 1.356 5.404 1.00 98.19 162 GLN A C 1
ATOM 1227 O O . GLN A 1 162 ? -18.478 1.564 4.942 1.00 98.19 162 GLN A O 1
ATOM 1232 N N . ARG A 1 163 ? -16.248 1.467 4.671 1.00 98.38 163 ARG A N 1
ATOM 1233 C CA . ARG A 1 163 ? -16.233 1.730 3.230 1.00 98.38 163 ARG A CA 1
ATOM 1234 C C . ARG A 1 163 ? -15.506 0.616 2.504 1.00 98.38 163 ARG A C 1
ATOM 1236 O O . ARG A 1 163 ? -14.578 0.023 3.049 1.00 98.38 163 ARG A O 1
ATOM 1243 N N . THR A 1 164 ? -15.927 0.360 1.268 1.00 98.56 164 THR A N 1
ATOM 1244 C CA . THR A 1 164 ? -15.228 -0.535 0.346 1.00 98.56 164 THR A CA 1
ATOM 1245 C C . THR A 1 164 ? -14.644 0.252 -0.822 1.00 98.56 164 THR A C 1
ATOM 1247 O O . THR A 1 164 ? -15.358 1.051 -1.423 1.00 98.56 164 THR A O 1
ATOM 1250 N N . ALA A 1 165 ? -13.377 0.001 -1.153 1.00 98.12 165 ALA A N 1
ATOM 1251 C CA . ALA A 1 165 ? -12.689 0.567 -2.310 1.00 98.12 165 ALA A CA 1
ATOM 1252 C C . ALA A 1 165 ? -11.925 -0.530 -3.066 1.00 98.12 165 ALA A C 1
ATOM 1254 O O . ALA A 1 165 ? -11.318 -1.413 -2.458 1.00 98.12 165 ALA A O 1
ATOM 1255 N N . THR A 1 166 ? -11.939 -0.477 -4.400 1.00 97.88 166 THR A N 1
ATOM 1256 C CA . THR A 1 166 ? -11.135 -1.384 -5.234 1.00 97.88 166 THR A CA 1
ATOM 1257 C C . THR A 1 166 ? -9.816 -0.707 -5.569 1.00 97.88 166 THR A C 1
ATOM 1259 O O . THR A 1 166 ? -9.789 0.232 -6.360 1.00 97.88 166 THR A O 1
ATOM 1262 N N . LEU A 1 167 ? -8.723 -1.178 -4.967 1.00 96.38 167 LEU A N 1
ATOM 1263 C CA . LEU A 1 167 ? -7.406 -0.553 -5.085 1.00 96.38 167 LEU A CA 1
ATOM 1264 C C . LEU A 1 167 ? -6.324 -1.592 -5.407 1.00 96.38 167 LEU A C 1
ATOM 1266 O O . LEU A 1 167 ? -6.343 -2.699 -4.853 1.00 96.38 167 LEU A O 1
AT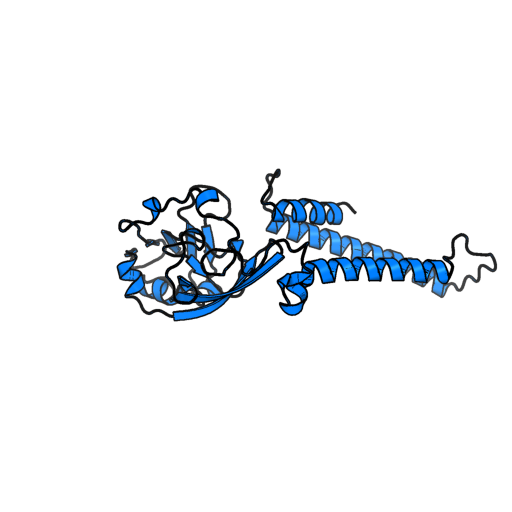OM 1270 N N . PRO A 1 168 ? -5.348 -1.249 -6.268 1.00 92.81 168 PRO A N 1
ATOM 1271 C CA . PRO A 1 168 ? -4.207 -2.107 -6.526 1.00 92.81 168 PRO A CA 1
ATOM 1272 C C . PRO A 1 168 ? -3.162 -2.022 -5.415 1.00 92.81 168 PRO A C 1
ATOM 1274 O O . PRO A 1 168 ? -2.827 -0.947 -4.918 1.00 92.81 168 PRO A O 1
ATOM 1277 N N . ILE A 1 169 ? -2.529 -3.154 -5.114 1.00 90.94 169 ILE A N 1
ATOM 1278 C CA . ILE A 1 169 ? -1.184 -3.148 -4.539 1.00 90.94 169 ILE A CA 1
ATOM 1279 C C . ILE A 1 169 ? -0.205 -3.074 -5.705 1.00 90.94 169 ILE A C 1
ATOM 1281 O O . ILE A 1 169 ? -0.011 -4.066 -6.396 1.00 90.94 169 ILE A O 1
ATOM 1285 N N . ALA A 1 170 ? 0.429 -1.920 -5.911 1.00 88.00 170 ALA A N 1
ATOM 1286 C CA . ALA A 1 170 ? 1.508 -1.757 -6.886 1.00 88.00 170 ALA A CA 1
ATOM 1287 C C . ALA A 1 170 ? 2.871 -1.922 -6.198 1.00 88.00 170 ALA A C 1
ATOM 1289 O O . ALA A 1 170 ? 3.347 -1.023 -5.502 1.00 88.00 170 ALA A O 1
ATOM 1290 N N . CYS A 1 171 ? 3.492 -3.092 -6.333 1.00 84.94 171 CYS A N 1
ATOM 1291 C CA . CYS A 1 171 ? 4.752 -3.399 -5.674 1.00 84.94 171 CYS A CA 1
ATOM 1292 C C . CYS A 1 171 ? 5.961 -2.889 -6.474 1.00 84.94 171 CYS A C 1
ATOM 1294 O O . CYS A 1 171 ? 6.033 -3.040 -7.692 1.00 84.94 171 CYS A O 1
ATOM 1296 N N . VAL A 1 172 ? 6.972 -2.369 -5.771 1.00 78.19 172 VAL A N 1
ATOM 1297 C CA . VAL A 1 172 ? 8.259 -1.951 -6.365 1.00 78.19 172 VAL A CA 1
ATOM 1298 C C . VAL A 1 172 ? 9.087 -3.124 -6.911 1.00 78.19 172 VAL A C 1
ATOM 1300 O O . VAL A 1 172 ? 10.078 -2.908 -7.595 1.00 78.19 172 VAL A O 1
ATOM 1303 N N . GLU A 1 173 ? 8.682 -4.365 -6.627 1.00 73.62 173 GLU A N 1
ATOM 1304 C CA . GLU A 1 173 ? 9.247 -5.592 -7.209 1.00 73.62 173 GLU A CA 1
ATOM 1305 C C . GLU A 1 173 ? 8.733 -5.868 -8.637 1.00 73.62 173 GLU A C 1
ATOM 1307 O O . GLU A 1 173 ? 9.065 -6.900 -9.213 1.00 73.62 173 GLU A O 1
ATOM 1312 N N . GLY A 1 174 ? 7.920 -4.973 -9.212 1.00 76.38 174 GLY A N 1
ATOM 1313 C CA . GLY A 1 174 ? 7.489 -5.059 -10.610 1.00 76.38 174 GLY A CA 1
ATOM 1314 C C . GLY A 1 174 ? 6.205 -5.857 -10.840 1.00 76.38 174 GLY A C 1
ATOM 1315 O O . GLY A 1 174 ? 5.996 -6.366 -11.933 1.00 76.38 174 GLY A O 1
ATOM 1316 N N . TRP A 1 175 ? 5.339 -5.975 -9.833 1.00 79.00 175 TRP A N 1
ATOM 1317 C CA . TRP A 1 175 ? 4.029 -6.617 -9.969 1.00 79.00 175 TRP A CA 1
ATOM 1318 C C . TRP A 1 175 ? 2.932 -5.756 -9.345 1.00 79.00 175 TRP A C 1
ATOM 1320 O O . TRP A 1 175 ? 3.175 -5.010 -8.391 1.00 79.00 175 TRP A O 1
ATOM 1330 N N . SER A 1 176 ? 1.713 -5.871 -9.868 1.00 84.12 176 SER A N 1
ATOM 1331 C CA . SER A 1 176 ? 0.530 -5.261 -9.272 1.00 84.12 176 SER A CA 1
ATOM 1332 C C . SER A 1 176 ? -0.672 -6.198 -9.321 1.00 84.12 176 SER A C 1
ATOM 1334 O O . SER A 1 176 ? -0.793 -7.022 -10.224 1.00 84.12 176 SER A O 1
ATOM 1336 N N . ALA A 1 177 ? -1.545 -6.093 -8.322 1.00 88.00 177 ALA A N 1
ATOM 1337 C CA . ALA A 1 177 ? -2.797 -6.839 -8.271 1.00 88.00 177 ALA A CA 1
ATOM 1338 C C . ALA A 1 177 ? -3.882 -5.992 -7.596 1.00 88.00 177 ALA A C 1
ATOM 1340 O O . ALA A 1 177 ? -3.635 -5.404 -6.539 1.00 88.00 177 ALA A O 1
ATOM 1341 N N . SER A 1 178 ? -5.052 -5.911 -8.231 1.00 91.69 178 SER A N 1
ATOM 1342 C CA . SER A 1 178 ? -6.232 -5.206 -7.719 1.00 91.69 178 SER A CA 1
ATOM 1343 C C . SER A 1 178 ? -7.071 -6.119 -6.844 1.00 91.69 178 SER A C 1
ATOM 1345 O O . SER A 1 178 ? -7.255 -7.284 -7.182 1.00 91.69 178 SER A O 1
ATOM 1347 N N . ALA A 1 179 ? -7.598 -5.564 -5.757 1.00 94.75 179 ALA A N 1
ATOM 1348 C CA . ALA A 1 179 ? -8.529 -6.248 -4.873 1.00 94.75 179 ALA A CA 1
ATOM 1349 C C . ALA A 1 179 ? -9.516 -5.264 -4.241 1.00 94.75 179 ALA A C 1
ATOM 1351 O O . ALA A 1 179 ? -9.304 -4.046 -4.274 1.00 94.75 179 ALA A O 1
ATOM 1352 N N . SER A 1 180 ? -10.586 -5.802 -3.663 1.00 98.12 180 SER A N 1
ATOM 1353 C CA . SER A 1 180 ? -11.591 -5.052 -2.923 1.00 98.12 180 SER A CA 1
ATOM 1354 C C . SER A 1 180 ? -11.224 -4.996 -1.443 1.00 98.12 180 SER A C 1
ATOM 1356 O O . SER A 1 180 ? -11.166 -6.015 -0.757 1.00 98.12 180 SER A O 1
ATOM 1358 N N . TRP A 1 181 ? -11.015 -3.793 -0.924 1.00 98.56 181 TRP A N 1
ATOM 1359 C CA . TRP A 1 181 ? -10.640 -3.551 0.466 1.00 98.56 181 TRP A CA 1
ATOM 1360 C C . TRP A 1 181 ? -11.811 -2.942 1.214 1.00 98.56 181 TRP A C 1
ATOM 1362 O O . TRP A 1 181 ? -12.371 -1.954 0.748 1.00 98.56 181 TRP A O 1
ATOM 1372 N N . THR A 1 182 ? -12.148 -3.486 2.382 1.00 98.81 182 THR A N 1
ATOM 1373 C CA . THR A 1 182 ?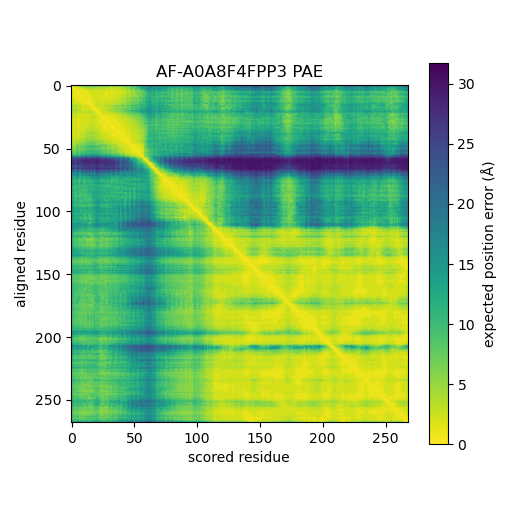 -13.189 -2.918 3.249 1.00 98.81 182 THR A CA 1
ATOM 1374 C C . THR A 1 182 ? -12.607 -2.564 4.609 1.00 98.81 182 THR A C 1
ATOM 1376 O O . THR A 1 182 ? -11.915 -3.381 5.223 1.00 98.81 182 THR A O 1
ATOM 1379 N N . GLY A 1 183 ? -12.889 -1.359 5.097 1.00 98.69 183 GLY A N 1
ATOM 1380 C CA . GLY A 1 183 ? -12.391 -0.880 6.383 1.00 98.69 183 GLY A CA 1
ATOM 1381 C C . GLY A 1 183 ? -12.921 0.491 6.774 1.00 98.69 183 GLY A C 1
ATOM 1382 O O . GLY A 1 183 ? -13.835 1.021 6.142 1.00 98.69 183 GLY A O 1
ATOM 1383 N N . VAL A 1 184 ? -12.311 1.068 7.807 1.00 98.69 184 VAL A N 1
ATOM 1384 C CA . VAL A 1 184 ? -12.647 2.409 8.302 1.00 98.69 184 VAL A CA 1
ATOM 1385 C C . VAL A 1 184 ? -11.938 3.455 7.434 1.00 98.69 184 VAL A C 1
ATOM 1387 O O . VAL A 1 184 ? -10.715 3.357 7.281 1.00 98.69 184 VAL A O 1
ATOM 1390 N N . PRO A 1 185 ? -12.640 4.455 6.869 1.00 98.50 185 PRO A N 1
ATOM 1391 C CA . PRO A 1 185 ? -11.986 5.575 6.197 1.00 98.50 185 PRO A CA 1
ATOM 1392 C C . PRO A 1 185 ? -11.075 6.331 7.167 1.00 98.50 185 PRO A C 1
ATOM 1394 O O . PRO A 1 185 ? -11.503 6.718 8.256 1.00 98.50 185 PRO A O 1
ATOM 1397 N N . LEU A 1 186 ? -9.815 6.552 6.782 1.00 98.19 186 LEU A N 1
ATOM 1398 C CA . LEU A 1 186 ? -8.820 7.167 7.666 1.00 98.19 186 LEU A CA 1
ATOM 1399 C C . LEU A 1 186 ? -9.252 8.568 8.105 1.00 98.19 186 LEU A C 1
ATOM 1401 O O . LEU A 1 186 ? -9.179 8.881 9.290 1.00 98.19 186 LEU A O 1
ATOM 1405 N N . ARG A 1 187 ? -9.767 9.375 7.172 1.00 97.25 187 ARG A N 1
ATOM 1406 C CA . ARG A 1 187 ? -10.284 10.721 7.451 1.00 97.25 187 ARG A CA 1
ATOM 1407 C C . ARG A 1 187 ? -11.370 10.728 8.534 1.00 97.25 187 ARG A C 1
ATOM 1409 O O . ARG A 1 187 ? -11.368 11.607 9.386 1.00 97.25 187 ARG A O 1
ATOM 1416 N N . ASP A 1 188 ? -12.265 9.738 8.523 1.00 97.12 188 ASP A N 1
ATOM 1417 C CA . ASP A 1 188 ? -13.418 9.690 9.424 1.00 97.12 188 ASP A CA 1
ATOM 1418 C C . ASP A 1 188 ? -12.943 9.325 10.840 1.00 97.12 188 ASP A C 1
ATOM 1420 O O . ASP A 1 188 ? -13.404 9.901 11.823 1.00 97.12 188 ASP A O 1
ATOM 1424 N N . LEU A 1 189 ? -11.964 8.417 10.948 1.00 97.56 189 LEU A N 1
ATOM 1425 C CA . LEU A 1 189 ? -11.317 8.090 12.220 1.00 97.56 189 LEU A CA 1
ATOM 1426 C C . LEU A 1 189 ? -10.523 9.279 12.785 1.00 97.56 189 LEU A C 1
ATOM 1428 O O . LEU A 1 189 ? -10.594 9.539 13.983 1.00 97.56 189 LEU A O 1
ATOM 1432 N N . LEU A 1 190 ? -9.776 9.996 11.940 1.00 97.75 190 LEU A N 1
ATOM 1433 C CA . LEU A 1 190 ? -9.017 11.180 12.355 1.00 97.75 190 LEU A CA 1
ATOM 1434 C C . LEU A 1 190 ? -9.947 12.299 12.839 1.00 97.75 190 LEU A C 1
ATOM 1436 O O . LEU A 1 190 ? -9.704 12.873 13.899 1.00 97.75 190 LEU A O 1
ATOM 1440 N N . ALA A 1 191 ? -11.042 12.552 12.120 1.00 96.56 191 ALA A N 1
ATOM 1441 C CA . ALA A 1 191 ? -12.063 13.508 12.533 1.00 96.56 191 ALA A CA 1
ATOM 1442 C C . ALA A 1 191 ? -12.717 13.103 13.865 1.00 96.56 191 ALA A C 1
ATOM 1444 O O . ALA A 1 191 ? -12.879 13.940 14.748 1.00 96.56 191 ALA A O 1
ATOM 1445 N N . ALA A 1 192 ? -13.028 11.816 14.055 1.00 96.19 192 ALA A N 1
ATOM 1446 C CA . ALA A 1 192 ? -13.589 11.310 15.311 1.00 96.19 192 ALA A CA 1
ATOM 1447 C C . ALA A 1 192 ? -12.629 11.453 16.508 1.00 96.19 192 ALA A C 1
ATOM 1449 O O . ALA A 1 192 ? -13.087 11.615 17.636 1.00 96.19 192 ALA A O 1
ATOM 1450 N N . ALA A 1 193 ? -11.314 11.415 16.274 1.00 97.06 193 ALA A N 1
ATOM 1451 C CA . ALA A 1 193 ? -10.302 11.685 17.296 1.00 97.06 193 ALA A CA 1
ATOM 1452 C C . ALA A 1 193 ? -10.078 13.193 17.547 1.00 97.06 193 ALA A C 1
ATOM 1454 O O . ALA A 1 193 ? -9.331 13.558 18.454 1.00 97.06 193 ALA A O 1
ATOM 1455 N N . GLY A 1 194 ? -10.696 14.076 16.755 1.00 97.44 194 GLY A N 1
ATOM 1456 C CA . GLY A 1 194 ? -10.470 15.521 16.811 1.00 97.44 194 GLY A CA 1
ATOM 1457 C C . GLY A 1 194 ? -9.094 15.925 16.278 1.00 97.44 194 GLY A C 1
ATOM 1458 O O . GLY A 1 194 ? -8.418 16.761 16.872 1.00 97.44 194 GLY A O 1
ATOM 1459 N N . ALA A 1 195 ? -8.624 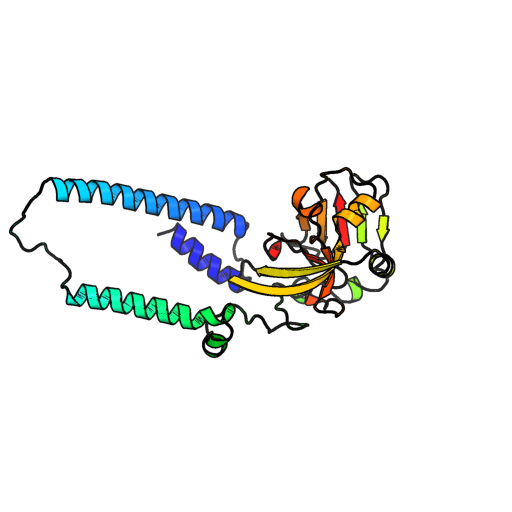15.287 15.204 1.00 97.25 195 ALA A N 1
ATOM 1460 C CA . ALA A 1 195 ? -7.474 15.784 14.453 1.00 97.25 195 ALA A CA 1
ATOM 1461 C C . ALA A 1 195 ? -7.858 17.058 13.683 1.00 97.25 195 ALA A C 1
ATOM 1463 O O . ALA A 1 195 ? -8.961 17.152 13.145 1.00 97.25 195 ALA A O 1
ATOM 1464 N N . ALA A 1 196 ? -6.935 18.016 13.589 1.00 93.69 196 ALA A N 1
ATOM 1465 C CA . ALA A 1 196 ? -7.141 19.203 12.765 1.00 93.69 196 ALA A CA 1
ATOM 1466 C C . ALA A 1 196 ? -7.229 18.845 11.271 1.00 93.69 196 ALA A C 1
ATOM 1468 O O . ALA A 1 196 ? -6.564 17.917 10.795 1.00 93.69 196 ALA A O 1
ATOM 1469 N N . ASP A 1 197 ? -7.994 19.636 10.517 1.00 90.62 197 ASP A N 1
ATOM 1470 C CA . ASP A 1 197 ? -8.021 19.529 9.061 1.00 90.62 197 ASP A CA 1
ATOM 1471 C C . ASP A 1 197 ? -6.609 19.689 8.485 1.00 90.62 197 ASP A C 1
ATOM 1473 O O . ASP A 1 197 ? -5.841 20.574 8.866 1.00 90.62 197 ASP A O 1
ATOM 1477 N N . GLY A 1 198 ? -6.262 18.811 7.546 1.00 91.44 198 GLY A N 1
ATOM 1478 C CA . GLY A 1 198 ? -4.950 18.823 6.909 1.00 91.44 198 GLY A CA 1
ATOM 1479 C C . GLY A 1 198 ? -3.815 18.235 7.756 1.00 91.44 198 GLY A C 1
ATOM 1480 O O . GLY A 1 198 ? -2.649 18.474 7.443 1.00 91.44 198 GLY A O 1
ATOM 1481 N N . ALA A 1 199 ? -4.118 17.468 8.806 1.00 93.12 199 ALA A N 1
ATOM 1482 C CA . ALA A 1 199 ? -3.091 16.778 9.576 1.00 93.12 199 ALA A CA 1
ATOM 1483 C C . ALA A 1 199 ? -2.380 15.684 8.754 1.00 93.12 199 ALA A C 1
ATOM 1485 O O . ALA A 1 199 ? -2.997 14.893 8.037 1.00 93.12 199 ALA A O 1
ATOM 1486 N N . GLU A 1 200 ? -1.057 15.618 8.895 1.00 96.69 200 GLU A N 1
ATOM 1487 C CA . GLU A 1 200 ? -0.260 14.473 8.455 1.00 96.69 200 GLU A CA 1
ATOM 1488 C C . GLU A 1 200 ? -0.340 13.367 9.518 1.00 96.69 200 GLU A C 1
ATOM 1490 O O . GLU A 1 200 ? -0.416 13.650 10.713 1.00 96.69 200 GLU A O 1
ATOM 1495 N N . VAL A 1 201 ? -0.301 12.096 9.113 1.00 97.94 201 VAL A N 1
ATOM 1496 C CA . VAL A 1 201 ? -0.309 10.974 10.062 1.00 97.94 201 VAL A CA 1
ATOM 1497 C C . VAL A 1 201 ? 0.788 9.967 9.755 1.00 97.94 201 VAL A C 1
ATOM 1499 O O . VAL A 1 201 ? 0.971 9.521 8.620 1.00 97.94 201 VAL A O 1
ATOM 1502 N N . VAL A 1 202 ? 1.525 9.571 10.788 1.00 98.00 202 VAL A N 1
ATOM 1503 C CA . VAL A 1 202 ? 2.472 8.459 10.716 1.00 98.00 202 VAL A CA 1
ATOM 1504 C C . VAL A 1 202 ? 1.750 7.182 11.131 1.00 98.00 202 VAL A C 1
ATOM 1506 O O . VAL A 1 202 ? 1.294 7.052 12.263 1.00 98.00 202 VAL A O 1
ATOM 1509 N N . VAL A 1 203 ? 1.655 6.225 10.210 1.00 98.19 203 VAL A N 1
ATOM 1510 C CA . VAL A 1 203 ? 0.989 4.935 10.426 1.00 98.19 203 VAL A CA 1
ATOM 1511 C C . VAL A 1 203 ? 2.028 3.878 10.780 1.00 98.19 203 VAL A C 1
ATOM 1513 O O . VAL A 1 203 ? 2.823 3.485 9.921 1.00 98.19 203 VAL A O 1
ATOM 1516 N N . GLY A 1 204 ? 2.023 3.426 12.033 1.00 97.25 204 GLY A N 1
ATOM 1517 C CA . GLY A 1 204 ? 2.960 2.457 12.603 1.00 97.25 204 GLY A CA 1
ATOM 1518 C C . GLY A 1 204 ? 2.490 1.003 12.508 1.00 97.25 204 GLY A C 1
ATOM 1519 O O . GLY A 1 204 ? 1.295 0.716 12.476 1.00 97.25 204 GLY A O 1
ATOM 1520 N N . SER A 1 205 ? 3.455 0.084 12.455 1.00 96.44 205 SER A N 1
ATOM 1521 C CA . SER A 1 205 ? 3.279 -1.370 12.376 1.00 96.44 205 SER A CA 1
ATOM 1522 C C . SER A 1 205 ? 3.855 -2.075 13.603 1.00 96.44 205 SER A C 1
ATOM 1524 O O . SER A 1 205 ? 4.912 -1.695 14.109 1.00 96.44 205 SER A O 1
ATOM 1526 N N . LEU A 1 206 ? 3.268 -3.220 13.968 1.00 94.94 206 LEU A N 1
ATOM 1527 C CA . LEU A 1 206 ? 3.802 -4.155 14.973 1.00 94.94 206 LEU A CA 1
ATOM 1528 C C . LEU A 1 206 ? 5.173 -4.756 14.613 1.00 94.94 206 LEU A C 1
ATOM 1530 O O . LEU A 1 206 ? 5.777 -5.485 15.413 1.00 94.94 206 LEU A O 1
ATOM 1534 N N . GLN A 1 207 ? 5.664 -4.519 13.395 1.00 90.38 207 GLN A N 1
ATOM 1535 C CA . GLN A 1 207 ? 6.977 -4.969 12.961 1.00 90.38 207 GLN A CA 1
ATOM 1536 C C . GLN A 1 207 ? 8.076 -4.282 13.792 1.00 90.38 207 GLN A C 1
ATOM 1538 O O . GLN A 1 207 ? 8.335 -3.090 13.654 1.00 90.38 207 GLN A O 1
ATOM 1543 N N . GLY A 1 208 ? 8.797 -5.057 14.609 1.00 75.00 208 GLY A N 1
ATOM 1544 C CA . GLY A 1 208 ? 9.777 -4.520 15.567 1.00 75.00 208 GLY A CA 1
ATOM 1545 C C . GLY A 1 208 ? 11.020 -3.851 14.954 1.00 75.00 208 GLY A C 1
ATOM 1546 O O . GLY A 1 208 ? 11.776 -3.192 15.658 1.00 75.00 208 GLY A O 1
ATOM 1547 N N . GLY A 1 209 ? 11.256 -3.987 13.645 1.00 78.88 209 GLY A N 1
ATOM 1548 C CA . GLY A 1 209 ? 12.477 -3.518 12.978 1.00 78.88 209 GLY A CA 1
ATOM 1549 C C . GLY A 1 209 ? 12.279 -3.200 11.496 1.00 78.88 209 GLY A C 1
ATOM 1550 O O . GLY A 1 209 ? 11.317 -3.653 10.891 1.00 78.88 209 GLY A O 1
ATOM 1551 N N . GLY A 1 210 ? 13.208 -2.465 10.881 1.00 78.25 210 GLY A N 1
ATOM 1552 C CA . GLY A 1 210 ? 13.233 -2.214 9.432 1.00 78.25 210 GLY A CA 1
ATOM 1553 C C . GLY A 1 210 ? 12.576 -0.904 8.979 1.00 78.25 210 GLY A C 1
ATOM 1554 O O . GLY A 1 210 ? 11.786 -0.294 9.692 1.00 78.25 210 GLY A O 1
ATOM 1555 N N . ARG A 1 211 ? 12.925 -0.469 7.762 1.00 77.56 211 ARG A N 1
ATOM 1556 C CA . ARG A 1 211 ? 12.574 0.857 7.212 1.00 77.56 211 ARG A CA 1
ATOM 1557 C C . ARG A 1 211 ? 11.095 1.053 6.874 1.00 77.56 211 ARG A C 1
ATOM 1559 O O . ARG A 1 211 ? 10.659 2.186 6.769 1.00 77.56 211 ARG A O 1
ATOM 1566 N N . TYR A 1 212 ? 10.344 -0.035 6.733 1.00 82.44 212 TYR A N 1
ATOM 1567 C CA . TYR A 1 212 ? 8.923 -0.023 6.361 1.00 82.44 212 TYR A CA 1
ATOM 1568 C C . TYR A 1 212 ? 7.998 -0.365 7.540 1.00 82.44 212 TYR A C 1
ATOM 1570 O O . TYR A 1 212 ? 6.880 -0.823 7.336 1.00 82.44 212 TYR A O 1
ATOM 1578 N N . ARG A 1 213 ? 8.473 -0.208 8.786 1.00 88.81 213 ARG A N 1
ATOM 1579 C CA . ARG A 1 213 ? 7.638 -0.390 9.991 1.00 88.81 213 ARG A CA 1
ATOM 1580 C C . ARG A 1 213 ? 6.668 0.765 10.235 1.00 88.81 213 ARG A C 1
ATOM 1582 O O . ARG A 1 213 ? 5.825 0.668 11.110 1.00 88.81 213 ARG A O 1
ATOM 1589 N N . ALA A 1 214 ? 6.836 1.866 9.519 1.00 92.94 214 ALA A N 1
ATOM 1590 C CA . ALA A 1 214 ? 5.926 2.989 9.554 1.00 92.94 214 ALA A CA 1
ATOM 1591 C C . ALA A 1 214 ? 5.883 3.641 8.174 1.00 92.94 214 ALA A C 1
ATOM 1593 O O . ALA A 1 214 ? 6.840 3.531 7.400 1.00 92.94 214 ALA A O 1
ATOM 1594 N N . SER A 1 215 ? 4.782 4.318 7.876 1.00 94.25 215 SER A N 1
ATOM 1595 C CA . SER A 1 215 ? 4.639 5.115 6.665 1.00 94.25 215 SER A CA 1
ATOM 1596 C C . SER A 1 215 ? 3.930 6.422 6.980 1.00 94.25 215 SER A C 1
ATOM 1598 O O . SER A 1 215 ? 2.911 6.422 7.663 1.00 94.25 215 SER A O 1
ATOM 1600 N N . THR A 1 216 ? 4.467 7.524 6.466 1.00 95.88 216 THR A N 1
ATOM 1601 C CA . THR A 1 216 ? 3.835 8.839 6.560 1.00 95.88 216 THR A CA 1
ATOM 1602 C C . THR A 1 216 ? 2.764 8.981 5.483 1.00 95.88 216 THR A C 1
ATOM 1604 O O . THR A 1 216 ? 3.010 8.730 4.296 1.00 95.88 216 THR A O 1
ATOM 1607 N N . VAL A 1 217 ? 1.566 9.370 5.895 1.00 97.31 217 VAL A N 1
ATOM 1608 C CA . VAL A 1 217 ? 0.420 9.675 5.041 1.00 97.31 217 VAL A CA 1
ATOM 1609 C C . VAL A 1 217 ? 0.211 11.181 5.094 1.00 97.31 217 VAL A C 1
ATOM 1611 O O . VAL A 1 217 ? -0.073 11.728 6.156 1.00 97.31 217 VAL A O 1
ATOM 1614 N N . SER A 1 218 ? 0.398 11.845 3.952 1.00 96.75 218 SER A N 1
ATOM 1615 C CA . SER A 1 218 ? 0.180 13.285 3.838 1.00 96.75 218 SER A CA 1
ATOM 1616 C C . SER A 1 218 ? -1.289 13.629 4.064 1.00 96.75 218 SER A C 1
ATOM 1618 O O . SER A 1 218 ? -2.167 12.796 3.838 1.00 96.75 218 SER A O 1
ATOM 1620 N N . ALA A 1 219 ? -1.543 14.881 4.430 1.00 95.94 219 ALA A N 1
ATOM 1621 C CA . ALA A 1 219 ? -2.875 15.455 4.579 1.00 95.94 219 ALA A CA 1
ATOM 1622 C C . ALA A 1 219 ? -3.832 15.110 3.423 1.00 95.94 219 ALA A C 1
ATOM 1624 O O . ALA A 1 219 ? -4.946 14.648 3.645 1.00 95.94 219 ALA A O 1
ATOM 1625 N N . GLU A 1 220 ? -3.368 15.287 2.182 1.00 96.19 220 GLU A N 1
ATOM 1626 C CA . GLU A 1 220 ? -4.152 15.022 0.970 1.00 96.19 220 GLU A CA 1
ATOM 1627 C C . GLU A 1 220 ? -4.573 13.553 0.868 1.00 96.19 220 GLU A C 1
ATOM 1629 O O . GLU A 1 220 ? -5.743 13.251 0.652 1.00 96.19 220 GLU A O 1
ATOM 1634 N N . VAL A 1 221 ? -3.635 12.628 1.090 1.00 97.00 221 VAL A N 1
ATOM 1635 C CA . VAL A 1 221 ? -3.936 11.194 1.059 1.00 97.00 221 VAL A CA 1
ATOM 1636 C C . VAL A 1 221 ? -4.830 10.815 2.237 1.00 97.00 221 VAL A C 1
ATOM 1638 O O . VAL A 1 221 ? -5.732 10.000 2.075 1.00 97.00 221 VAL A O 1
ATOM 1641 N N . ALA A 1 222 ? -4.595 11.382 3.421 1.00 96.81 222 ALA A N 1
ATOM 1642 C CA . ALA A 1 222 ? -5.391 11.094 4.607 1.00 96.81 222 ALA A CA 1
ATOM 1643 C C . ALA A 1 222 ? -6.853 11.532 4.437 1.00 96.81 222 ALA A C 1
ATOM 1645 O O . ALA A 1 222 ? -7.738 10.839 4.932 1.00 96.81 222 ALA A O 1
ATOM 1646 N N . ALA A 1 223 ? -7.094 12.632 3.716 1.00 96.12 223 ALA A N 1
ATOM 1647 C CA . ALA A 1 223 ? -8.422 13.157 3.404 1.00 96.12 223 ALA A CA 1
ATOM 1648 C C . ALA A 1 223 ? -9.155 12.386 2.288 1.00 96.12 223 ALA A C 1
ATOM 1650 O O . ALA A 1 223 ? -10.379 12.517 2.152 1.00 96.12 223 ALA A O 1
ATOM 1651 N N . ASP A 1 224 ? -8.433 11.586 1.496 1.00 97.31 224 ASP A N 1
ATOM 1652 C CA . ASP A 1 224 ? -9.007 10.832 0.385 1.00 97.31 224 ASP A CA 1
ATOM 1653 C C . ASP A 1 224 ? -10.082 9.839 0.887 1.00 97.31 224 ASP A C 1
ATOM 1655 O O . ASP A 1 224 ? -9.835 9.071 1.825 1.00 97.31 224 ASP A O 1
ATOM 1659 N N . PRO A 1 225 ? -11.292 9.839 0.289 1.00 96.06 225 PRO A N 1
ATOM 1660 C CA . PRO A 1 225 ? -12.383 8.947 0.675 1.00 96.06 225 PRO A CA 1
ATOM 1661 C C . PRO A 1 225 ? -12.042 7.452 0.626 1.00 96.06 225 PRO A C 1
ATOM 1663 O O . 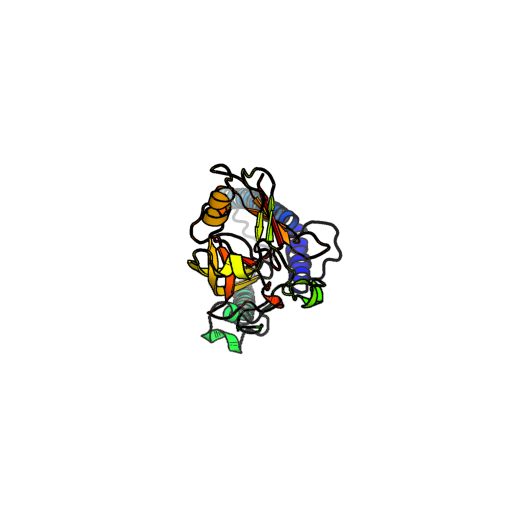PRO A 1 225 ? -12.669 6.693 1.369 1.00 96.06 225 PRO A O 1
ATOM 1666 N N . ASP A 1 226 ? -11.105 7.049 -0.232 1.00 97.75 226 ASP A N 1
ATOM 1667 C CA . ASP A 1 226 ? -10.695 5.666 -0.475 1.00 97.75 226 ASP A CA 1
ATOM 1668 C C . ASP A 1 226 ? -9.392 5.299 0.260 1.00 97.75 226 ASP A C 1
ATOM 1670 O O . ASP A 1 226 ? -8.902 4.175 0.131 1.00 97.75 226 ASP A O 1
ATOM 1674 N N . THR A 1 227 ? -8.838 6.199 1.082 1.00 98.38 227 THR A N 1
ATOM 1675 C CA . THR A 1 227 ? -7.793 5.833 2.046 1.00 98.38 227 THR A CA 1
ATOM 1676 C C . THR A 1 227 ? -8.420 5.138 3.250 1.00 98.38 227 THR A C 1
ATOM 1678 O O . THR A 1 227 ? -9.093 5.753 4.081 1.00 98.38 227 THR A O 1
ATOM 1681 N N . LEU A 1 228 ? -8.182 3.832 3.359 1.00 98.75 228 LEU A N 1
ATOM 1682 C CA . LEU A 1 228 ? -8.803 2.960 4.347 1.00 98.75 228 LEU A CA 1
ATOM 1683 C C . LEU A 1 228 ? -7.777 2.366 5.312 1.00 98.75 228 LEU A C 1
ATOM 1685 O O . LEU A 1 228 ? -6.681 1.939 4.935 1.00 98.75 228 LEU A O 1
ATOM 1689 N N . LEU A 1 229 ? -8.208 2.219 6.560 1.00 98.69 229 LEU A N 1
ATOM 1690 C CA . LEU A 1 229 ? -7.693 1.215 7.479 1.00 98.69 229 LEU A CA 1
ATOM 1691 C C . LEU A 1 229 ? -8.506 -0.066 7.267 1.00 98.69 229 LEU A C 1
ATOM 1693 O O . LEU A 1 229 ? -9.544 -0.292 7.892 1.00 98.69 229 LEU A O 1
ATOM 1697 N N . ALA A 1 230 ? -8.053 -0.870 6.308 1.00 98.69 230 ALA A N 1
ATOM 1698 C CA . ALA A 1 230 ? -8.688 -2.095 5.858 1.00 98.69 230 ALA A CA 1
ATOM 1699 C C . ALA A 1 230 ? -8.689 -3.177 6.947 1.00 98.69 230 ALA A C 1
ATOM 1701 O O . ALA A 1 230 ? -7.663 -3.469 7.563 1.00 98.69 230 ALA A O 1
ATOM 1702 N N . LEU A 1 231 ? -9.855 -3.798 7.114 1.00 98.62 231 LEU A N 1
ATOM 1703 C CA . LEU A 1 231 ? -10.139 -4.930 8.001 1.00 98.62 231 LEU A CA 1
ATOM 1704 C C . LEU A 1 231 ? -10.427 -6.214 7.209 1.00 98.62 231 LEU A C 1
ATOM 1706 O O . LEU A 1 231 ? -10.288 -7.324 7.733 1.00 98.62 231 LEU A O 1
ATOM 1710 N N . ARG A 1 232 ? -10.860 -6.066 5.952 1.00 98.62 232 ARG A N 1
ATOM 1711 C CA . ARG A 1 232 ? -11.221 -7.162 5.052 1.00 98.62 232 ARG A CA 1
ATOM 1712 C C . ARG A 1 232 ? -10.611 -6.973 3.669 1.00 98.62 232 ARG A C 1
ATOM 1714 O O . ARG A 1 232 ? -10.436 -5.845 3.205 1.00 98.62 232 ARG A O 1
ATOM 1721 N N . LEU A 1 233 ? -10.343 -8.102 3.031 1.00 98.19 233 LEU A N 1
ATOM 1722 C CA . LEU A 1 233 ? -9.870 -8.245 1.663 1.00 98.19 233 LEU A CA 1
ATOM 1723 C C . LEU A 1 233 ? -10.824 -9.196 0.938 1.00 98.19 233 LEU A C 1
ATOM 1725 O O . LEU A 1 233 ? -11.077 -10.292 1.429 1.00 98.19 233 LEU A O 1
ATOM 1729 N N . ASP A 1 234 ? -11.388 -8.746 -0.180 1.00 97.00 234 ASP A N 1
ATOM 1730 C CA . ASP A 1 234 ? -12.319 -9.499 -1.030 1.00 97.00 234 ASP A CA 1
ATOM 1731 C C . ASP A 1 234 ? -13.470 -10.159 -0.249 1.00 97.00 234 ASP A C 1
ATOM 1733 O O . ASP A 1 234 ? -13.904 -11.274 -0.516 1.00 97.00 234 ASP A O 1
ATOM 1737 N N . GLY A 1 235 ? -13.985 -9.439 0.753 1.00 96.56 235 GLY A N 1
ATOM 1738 C CA . GLY A 1 235 ? -15.089 -9.899 1.595 1.00 96.56 235 GLY A CA 1
ATOM 1739 C C . GLY A 1 235 ? -14.675 -10.808 2.756 1.00 96.56 235 GLY A C 1
ATOM 1740 O O . GLY A 1 235 ? -15.497 -11.090 3.624 1.00 96.56 235 GLY A O 1
ATOM 1741 N N . GLU A 1 236 ? -13.415 -11.187 2.888 1.00 97.38 236 GLU A N 1
ATOM 1742 C CA . GLU A 1 236 ? -12.929 -11.998 4.005 1.00 97.38 236 GLU A CA 1
ATOM 1743 C C . GLU A 1 236 ? -12.104 -11.164 4.985 1.00 97.38 236 GLU A C 1
ATOM 1745 O O . GLU A 1 236 ? -11.539 -10.136 4.621 1.00 97.38 236 GLU A O 1
ATOM 1750 N N . ALA A 1 237 ? -12.017 -11.582 6.251 1.00 97.38 237 ALA A N 1
ATOM 1751 C CA . ALA A 1 237 ? -11.076 -10.964 7.187 1.00 97.38 237 ALA A CA 1
ATOM 1752 C C . ALA A 1 237 ? -9.647 -11.084 6.641 1.00 97.38 237 ALA A C 1
ATOM 1754 O O . ALA A 1 237 ? -9.313 -12.100 6.036 1.00 97.38 237 ALA A O 1
ATOM 1755 N N . LEU A 1 238 ? -8.803 -10.070 6.849 1.00 97.94 238 LEU A N 1
ATOM 1756 C CA . LEU A 1 238 ? -7.420 -10.123 6.372 1.00 97.94 238 LEU A CA 1
ATOM 1757 C C . LEU A 1 238 ? -6.717 -11.400 6.856 1.00 97.94 238 LEU A C 1
ATOM 1759 O O . LEU A 1 238 ? -6.802 -11.772 8.023 1.00 97.94 238 LEU A O 1
ATOM 1763 N N . ALA A 1 239 ? -5.958 -12.043 5.979 1.00 96.81 239 ALA A N 1
ATOM 1764 C CA . ALA A 1 239 ? -4.983 -13.038 6.375 1.00 96.81 239 ALA A CA 1
ATOM 1765 C C . ALA A 1 239 ? -3.851 -12.353 7.146 1.00 96.81 239 ALA A C 1
ATOM 1767 O O . ALA A 1 239 ? -3.528 -11.181 6.914 1.00 96.81 239 ALA A O 1
ATOM 1768 N N . LEU A 1 240 ? -3.174 -13.104 8.019 1.00 96.38 240 LEU A N 1
ATOM 1769 C CA . LEU A 1 240 ? -2.034 -12.571 8.765 1.00 96.38 240 LEU A CA 1
ATOM 1770 C C . LEU A 1 240 ? -0.974 -11.984 7.829 1.00 96.38 240 LEU A C 1
ATOM 1772 O O . LEU A 1 240 ? -0.482 -10.888 8.061 1.00 96.38 240 LEU A O 1
ATOM 1776 N N . ASP A 1 241 ? -0.686 -12.643 6.714 1.00 95.06 241 ASP A N 1
ATOM 1777 C CA . ASP A 1 241 ? 0.267 -12.155 5.716 1.00 95.06 241 ASP A CA 1
ATOM 1778 C C . ASP A 1 241 ? -0.195 -10.888 4.972 1.00 95.06 241 ASP A C 1
ATOM 1780 O O . ASP A 1 241 ? 0.645 -10.109 4.506 1.00 95.06 241 ASP A O 1
ATOM 1784 N N . HIS A 1 242 ? -1.503 -10.627 4.920 1.00 95.69 242 HIS A N 1
ATOM 1785 C CA . HIS A 1 242 ? -2.084 -9.396 4.373 1.00 95.69 242 HIS A CA 1
ATOM 1786 C C . HIS A 1 242 ? -2.259 -8.287 5.401 1.00 95.69 242 HIS A C 1
ATOM 1788 O O . HIS A 1 242 ? -2.712 -7.207 5.042 1.00 95.69 242 HIS A O 1
ATOM 1794 N N . GLY A 1 243 ? -1.796 -8.491 6.633 1.00 96.50 243 GLY A N 1
ATOM 1795 C CA . GLY A 1 243 ? -1.747 -7.446 7.647 1.00 96.50 243 GLY A CA 1
ATOM 1796 C C . GLY A 1 243 ? -2.842 -7.525 8.697 1.00 96.50 243 GLY A C 1
ATOM 1797 O O . GLY A 1 243 ? -3.067 -6.514 9.349 1.00 96.50 243 GLY A O 1
ATOM 1798 N N . TYR A 1 244 ? -3.494 -8.680 8.886 1.00 97.62 244 TYR A N 1
ATOM 1799 C CA . TYR A 1 244 ? -4.431 -8.871 10.000 1.00 97.62 244 TYR A CA 1
ATOM 1800 C C . TYR A 1 244 ? -3.855 -8.340 11.329 1.00 97.62 244 TYR A C 1
ATOM 1802 O O . TYR A 1 244 ? -2.704 -8.656 11.639 1.00 97.62 244 TYR A O 1
ATOM 1810 N N . PRO A 1 245 ? -4.623 -7.572 12.119 1.00 97.69 245 PRO A N 1
ATOM 1811 C CA . PRO A 1 245 ? -6.053 -7.329 11.956 1.00 97.69 245 PRO A CA 1
ATOM 1812 C C . PRO A 1 245 ? -6.370 -6.074 11.138 1.00 97.69 245 PRO A C 1
ATOM 1814 O O . PRO A 1 245 ? -7.516 -5.909 10.731 1.00 97.69 245 PRO A O 1
ATOM 1817 N N . LEU A 1 246 ? -5.378 -5.213 10.886 1.00 98.44 246 LEU A N 1
ATOM 1818 C CA . LEU A 1 246 ? -5.565 -3.897 10.290 1.00 98.44 246 LEU A CA 1
ATOM 1819 C C . LEU A 1 246 ? -4.418 -3.539 9.338 1.00 98.44 246 LEU A C 1
ATOM 1821 O O . LEU A 1 246 ? -3.233 -3.656 9.675 1.00 98.44 246 LEU A O 1
ATOM 1825 N N . ARG A 1 247 ? -4.770 -3.037 8.157 1.00 97.88 247 ARG A N 1
ATOM 1826 C CA . ARG A 1 247 ? -3.824 -2.604 7.127 1.00 97.88 247 ARG A CA 1
ATOM 1827 C C . ARG A 1 247 ? -4.191 -1.228 6.583 1.00 97.88 247 ARG A C 1
ATOM 1829 O O . ARG A 1 247 ? -5.345 -0.984 6.274 1.00 97.88 247 ARG A O 1
ATOM 1836 N N . LEU A 1 248 ? -3.198 -0.376 6.353 1.00 98.31 248 LEU A N 1
ATOM 1837 C CA . LEU A 1 248 ? -3.363 0.817 5.529 1.00 98.31 248 LEU A CA 1
ATOM 1838 C C . LEU A 1 248 ? -3.423 0.436 4.042 1.00 98.31 248 LEU A C 1
ATOM 1840 O O . LEU A 1 248 ? -2.537 -0.265 3.538 1.00 98.31 248 LEU A O 1
ATOM 1844 N N . ILE A 1 249 ? -4.436 0.942 3.344 1.00 98.00 249 ILE A N 1
ATOM 1845 C CA . ILE A 1 249 ? -4.517 0.960 1.884 1.00 98.00 249 ILE A CA 1
ATOM 1846 C C . ILE A 1 249 ? -4.980 2.346 1.428 1.00 98.00 249 ILE A C 1
ATOM 1848 O O . ILE A 1 249 ? -5.935 2.892 1.964 1.00 98.00 249 ILE A O 1
ATOM 1852 N N . ALA A 1 250 ? -4.281 2.931 0.464 1.00 97.56 250 ALA A N 1
ATOM 1853 C CA . ALA A 1 250 ? -4.562 4.277 -0.024 1.00 97.56 250 ALA A CA 1
ATOM 1854 C C . ALA A 1 250 ? -4.256 4.409 -1.524 1.00 97.56 250 ALA A C 1
ATOM 1856 O O . ALA A 1 250 ? -3.293 3.791 -1.998 1.00 97.56 250 ALA A O 1
ATOM 1857 N N . PRO A 1 251 ? -5.022 5.202 -2.287 1.00 95.31 251 PRO A N 1
ATOM 1858 C CA . PRO A 1 251 ? -4.749 5.428 -3.701 1.00 95.31 251 PRO A CA 1
ATOM 1859 C C . PRO A 1 251 ? -3.391 6.110 -3.926 1.00 95.31 251 PRO A C 1
ATOM 1861 O O . PRO A 1 251 ? -2.816 6.734 -3.033 1.00 95.31 251 PRO A O 1
ATOM 1864 N N . ASN A 1 252 ? -2.854 5.964 -5.142 1.00 89.19 252 ASN A N 1
ATOM 1865 C CA . ASN A 1 252 ? -1.635 6.639 -5.614 1.00 89.19 252 ASN A CA 1
ATOM 1866 C C . ASN A 1 252 ? -0.379 6.421 -4.747 1.00 89.19 252 ASN A C 1
ATOM 1868 O O . ASN A 1 252 ? 0.543 7.238 -4.752 1.00 89.19 252 ASN A O 1
ATOM 1872 N N . ARG A 1 253 ? -0.311 5.300 -4.016 1.00 89.88 253 ARG A N 1
ATOM 1873 C CA . ARG A 1 253 ? 0.812 4.979 -3.126 1.00 89.88 253 ARG A CA 1
ATOM 1874 C C . ARG A 1 253 ? 1.462 3.638 -3.456 1.00 89.88 253 ARG A C 1
ATOM 1876 O O . ARG A 1 253 ? 0.766 2.623 -3.543 1.00 89.88 253 ARG A O 1
ATOM 1883 N N . PRO A 1 254 ? 2.803 3.599 -3.587 1.00 87.94 254 PRO A N 1
ATOM 1884 C CA . PRO A 1 254 ? 3.548 2.354 -3.720 1.00 87.94 254 PRO A CA 1
ATOM 1885 C C . PRO A 1 254 ? 3.210 1.353 -2.612 1.00 87.94 254 PRO A C 1
ATOM 1887 O O . PRO A 1 254 ? 3.080 1.719 -1.445 1.00 87.94 254 PRO A O 1
ATOM 1890 N N . GLY A 1 255 ? 3.166 0.065 -2.955 1.00 86.44 255 GLY A N 1
ATOM 1891 C CA . GLY A 1 255 ? 2.809 -1.024 -2.043 1.00 86.44 255 GLY A CA 1
ATOM 1892 C C . GLY A 1 255 ? 3.679 -1.108 -0.784 1.00 86.44 255 GLY A C 1
ATOM 1893 O O . GLY A 1 255 ? 3.209 -1.575 0.249 1.00 86.44 255 GLY A O 1
ATOM 1894 N N . VAL A 1 256 ? 4.918 -0.606 -0.837 1.00 86.88 256 VAL A N 1
ATOM 1895 C CA . VAL A 1 256 ? 5.831 -0.524 0.320 1.00 86.88 256 VAL A CA 1
ATOM 1896 C C . VAL A 1 256 ? 5.369 0.464 1.399 1.00 86.88 256 VAL A C 1
ATOM 1898 O O . VAL A 1 256 ? 5.807 0.361 2.540 1.00 86.88 256 VAL A O 1
ATOM 1901 N N . PHE A 1 257 ? 4.487 1.402 1.048 1.00 92.19 257 PHE A N 1
ATOM 1902 C CA . PHE A 1 257 ? 3.911 2.408 1.946 1.00 92.19 257 PHE A CA 1
ATOM 1903 C C . PHE A 1 257 ? 2.481 2.072 2.392 1.00 92.19 257 PHE A C 1
ATOM 1905 O O . PHE A 1 257 ? 1.858 2.861 3.097 1.00 92.19 257 PHE A O 1
ATOM 1912 N N . GLN A 1 258 ? 1.973 0.900 2.003 1.00 95.00 258 GLN A N 1
ATOM 1913 C CA . GLN A 1 258 ? 0.689 0.356 2.448 1.00 95.00 258 GLN A CA 1
ATOM 1914 C C . GLN A 1 258 ? 0.922 -0.492 3.707 1.00 95.00 258 GLN A C 1
ATOM 1916 O O . GLN A 1 258 ? 1.005 -1.724 3.635 1.00 95.00 258 GLN A O 1
ATOM 1921 N N . THR A 1 259 ? 1.144 0.183 4.841 1.00 96.44 259 THR A N 1
ATOM 1922 C CA . THR A 1 259 ? 1.557 -0.417 6.122 1.00 96.44 259 THR A CA 1
ATOM 1923 C C . THR A 1 259 ? 0.643 -1.568 6.544 1.00 96.44 259 THR A C 1
ATOM 1925 O O . THR A 1 259 ? -0.576 -1.430 6.590 1.00 96.44 259 THR A O 1
ATOM 1928 N N . LYS A 1 260 ? 1.238 -2.708 6.902 1.00 96.62 260 LYS A N 1
ATOM 1929 C CA . LYS A 1 260 ? 0.538 -3.904 7.400 1.00 96.62 260 LYS A CA 1
ATOM 1930 C C . LYS A 1 260 ? 0.713 -4.063 8.903 1.00 96.62 260 LYS A C 1
ATOM 1932 O O . LYS A 1 260 ? 1.713 -3.586 9.441 1.00 96.62 260 LYS A O 1
ATOM 1937 N N . TRP A 1 261 ? -0.196 -4.799 9.546 1.00 97.44 261 TRP A N 1
ATOM 1938 C CA . TRP A 1 261 ? -0.178 -5.017 10.999 1.00 97.44 261 TRP A CA 1
ATOM 1939 C C . TRP A 1 261 ? -0.157 -3.686 11.745 1.00 97.44 261 TRP A C 1
ATOM 1941 O O . TRP A 1 261 ? 0.685 -3.473 12.619 1.00 97.44 261 TRP A O 1
ATOM 1951 N N . VAL A 1 262 ? -1.010 -2.763 11.300 1.00 98.25 262 VAL A N 1
ATOM 1952 C CA . VAL A 1 262 ? -1.091 -1.417 11.859 1.00 98.25 262 VAL A CA 1
ATOM 1953 C C . VAL A 1 262 ? -1.438 -1.533 13.339 1.00 98.25 262 VAL A C 1
ATOM 1955 O O . VAL A 1 262 ? -2.258 -2.368 13.703 1.00 98.25 262 VAL A O 1
ATOM 1958 N N . ASN A 1 263 ? -0.803 -0.738 14.191 1.00 97.50 263 ASN A N 1
ATOM 1959 C CA . ASN A 1 263 ? -1.127 -0.655 15.621 1.00 97.50 263 ASN A CA 1
ATOM 1960 C C . ASN A 1 263 ? -1.139 0.775 16.155 1.00 97.50 263 ASN A C 1
ATOM 1962 O O . ASN A 1 263 ? -1.507 0.986 17.304 1.00 97.50 263 ASN A O 1
ATOM 1966 N N . GLU A 1 264 ? -0.711 1.743 15.350 1.00 98.06 264 GLU A N 1
ATOM 1967 C CA . GLU A 1 264 ? -0.544 3.114 15.800 1.00 98.06 264 GLU A CA 1
ATOM 1968 C C . GLU A 1 264 ? -0.797 4.101 14.660 1.00 98.06 264 GLU A C 1
ATOM 1970 O O . GLU A 1 264 ? -0.316 3.903 13.540 1.00 98.06 264 GLU A O 1
ATOM 1975 N N . LEU A 1 265 ? -1.515 5.175 14.975 1.00 98.56 265 LEU A N 1
ATOM 1976 C CA . LEU A 1 265 ? -1.623 6.403 14.202 1.00 98.56 265 LEU A CA 1
ATOM 1977 C C . LEU A 1 265 ? -1.084 7.545 15.061 1.00 98.56 265 LEU A C 1
ATOM 1979 O O . LEU A 1 265 ? -1.631 7.847 16.120 1.00 98.56 265 LEU A O 1
ATOM 1983 N N . ASP A 1 266 ? -0.014 8.176 14.601 1.00 98.31 266 ASP A N 1
ATOM 1984 C CA . ASP A 1 266 ? 0.597 9.329 15.255 1.00 98.31 266 ASP A CA 1
ATOM 1985 C C . ASP A 1 266 ? 0.357 10.576 14.398 1.00 98.31 266 ASP A C 1
ATOM 1987 O O . ASP A 1 266 ? 1.011 10.772 13.368 1.00 98.31 266 ASP A O 1
ATOM 1991 N N . VAL A 1 267 ? -0.645 11.363 14.794 1.00 98.06 267 VAL A N 1
ATOM 1992 C CA . VAL A 1 267 ? -1.095 12.576 14.100 1.00 98.06 267 VAL A CA 1
ATOM 1993 C C . VAL A 1 267 ? -0.121 13.716 14.374 1.00 98.06 267 VAL A C 1
ATOM 1995 O O . VAL A 1 267 ? 0.244 13.976 15.524 1.00 98.06 267 VAL A O 1
ATOM 1998 N N . ARG A 1 268 ? 0.324 14.384 13.313 1.00 95.25 268 ARG A N 1
ATOM 1999 C CA . ARG A 1 268 ? 1.450 15.313 13.341 1.00 95.25 268 ARG A CA 1
ATOM 2000 C C . ARG A 1 268 ? 1.086 16.769 13.330 1.00 95.25 268 ARG A C 1
ATOM 2002 O O . ARG A 1 268 ? -0.017 17.181 12.930 1.00 95.25 268 ARG A O 1
#

Radius of gyration: 25.12 Å; Cα contacts (8 Å, |Δi|>4): 430; chains: 1; bounding box: 55×40×75 Å

Mean predicted aligned error: 8.95 Å

Nearest PDB structures (foldseek):
  2ca3-assembly1_A  TM=9.134E-01  e=4.932E-14  Ancylobacter novellus
  2bpb-assembly1_A  TM=9.173E-01  e=6.252E-14  Ancylobacter novellus
  2c9x-assembly1_A  TM=9.127E-01  e=5.553E-14  Ancylobacter novellus
  2ca4-assembly1_A  TM=9.140E-01  e=1.066E-13  Ancylobacter novellus
  1xdy-assembly9_I  TM=7.987E-01  e=2.353E-11  Escherichia coli

pLDDT: mean 88.88, std 10.47, range [49.94, 98.81]

Solvent-accessible surface area (backbone atoms only — not comparable to full-atom values): 14584 Å² total; per-residue (Å²): 108,69,42,58,52,49,50,51,52,56,51,54,33,48,61,70,72,52,71,100,60,93,72,61,62,72,63,52,48,54,53,36,49,53,54,38,49,52,52,48,52,53,50,50,51,56,50,48,53,54,48,50,51,52,61,71,65,60,74,77,68,90,57,85,63,88,82,69,71,48,74,64,54,51,51,51,50,54,47,51,51,50,51,52,51,48,50,55,45,49,22,32,46,18,54,80,41,73,92,38,38,94,51,23,84,67,39,88,55,60,54,57,61,39,74,93,54,39,54,59,94,63,45,27,71,82,50,73,52,53,72,85,73,56,44,93,85,36,49,37,37,39,39,64,56,38,77,48,65,45,75,38,39,66,69,55,56,68,71,44,75,70,47,76,39,79,49,61,45,41,37,91,62,78,48,53,44,74,47,41,35,30,18,31,32,41,40,59,55,40,52,74,24,44,36,58,90,71,41,33,33,37,37,30,28,72,40,88,63,72,89,61,26,48,29,79,39,49,27,72,55,35,62,33,83,61,15,23,43,23,40,25,46,74,89,35,72,40,48,61,51,68,8,31,67,26,17,43,44,50,78,100,49,56,36,75,60,40,32,44,27,44,33,35,38,40,30,91

Secondary structure (DSSP, 8-state):
-HHHHHHHHHHHHHHTT---SSS-HHHHHHHHHHHHHHHHHHHHHHHHHHHHHHHHHT----S--TT---HHHHHHHHHHHHHHHHHHHHTTGGGT-GGGGGG-TT-S--TT-SGGGS--SS-TTTTT--GGGSSTT-EEEEEESBSS-EEEEHHHHHHSPPEEEEEEEEETTTEEEEEEEEEEEHHHHHHHTTBPTT--EEEEES--SSTTSEEEE-HHHHH-TT-EEEEEETTEEPPGGGTTT-EEE-TT--GGGS-SSEEEEEE-

Foldseek 3Di:
DVLVVCLVVVLVCVLVVHDPDDDDPVVSNVVSVVVVVVVVVVVCVVVVVVVVVVVVVVPPPVDPPPPPQDPVNVCVVVVVVCVVVVLQCLLAVCLPPVVSVVNVVVHSDRQQPDPPRGDFPAFCVNLVHDVVQFPQPAWAWEEAQFPATDTHTLVRFVVADKDKDWAWQAASSGHIDTWIFMGDQLLVVRVVRHHDQFWKKKWAAPRPDDDLRIAIDGNVQSNDRNFGQGQDINPHGDDVSRAPRTWTDTPPDHNSRGHGRTRYIHID

Sequence (268 aa):
MGGSAFLLVTGTLNTFQWYPWGFFFPTAHYWAAWITIGGLVAHIGAKAATTAAVVRRGERTGGELPGRARPSERRWFLGSVAVGAGAVTVATAGQTWGPLRRWSVLAPRDPQIGPQGLPVNKSARSAGIKASKVDDSWRLEVKGRVEQPTSLSLAQLRAMPQRTATLPIACVEGWSASASWTGVPLRDLLAAAGAADGAEVVVGSLQGGGRYRASTVSAEVAADPDTLLALRLDGEALALDHGYPLRLIAPNRPGVFQTKWVNELDVR